Protein AF-A0A3D5CF92-F1 (afdb_monomer)

Structure (mmCIF, N/CA/C/O backbone):
data_AF-A0A3D5CF92-F1
#
_entry.id   AF-A0A3D5CF92-F1
#
loop_
_atom_site.group_PDB
_atom_site.id
_atom_site.type_symbol
_atom_site.label_atom_id
_atom_site.label_alt_id
_atom_site.label_comp_id
_atom_site.label_asym_id
_atom_site.label_entity_id
_atom_site.label_seq_id
_atom_site.pdbx_PDB_ins_code
_atom_site.Cartn_x
_atom_site.Cartn_y
_atom_site.Cartn_z
_atom_site.occupancy
_atom_site.B_iso_or_equiv
_atom_site.auth_seq_id
_atom_site.auth_comp_id
_atom_site.auth_asym_id
_atom_site.auth_atom_id
_atom_site.pdbx_PDB_model_num
ATOM 1 N N . ILE A 1 1 ? 6.842 -8.019 12.125 1.00 34.66 1 ILE A N 1
ATOM 2 C CA . ILE A 1 1 ? 7.909 -7.058 11.753 1.00 34.66 1 ILE A CA 1
ATOM 3 C C . ILE A 1 1 ? 9.220 -7.824 11.671 1.00 34.66 1 ILE A C 1
ATOM 5 O O . ILE A 1 1 ? 9.792 -8.179 12.696 1.00 34.66 1 ILE A O 1
ATOM 9 N N . PHE A 1 2 ? 9.619 -8.180 10.451 1.00 23.47 2 PHE A N 1
ATOM 10 C CA . PHE A 1 2 ? 10.855 -8.895 10.153 1.00 23.47 2 PHE A CA 1
ATOM 11 C C . PHE A 1 2 ? 11.766 -7.955 9.368 1.00 23.47 2 PHE A C 1
ATOM 13 O O . PHE A 1 2 ? 11.659 -7.890 8.152 1.00 23.47 2 PHE A O 1
ATOM 20 N N . ASN A 1 3 ? 12.640 -7.217 10.052 1.00 26.00 3 ASN A N 1
ATOM 21 C CA . ASN A 1 3 ? 14.045 -7.096 9.663 1.00 26.00 3 ASN A CA 1
ATOM 22 C C . ASN A 1 3 ? 14.844 -6.246 10.650 1.00 26.00 3 ASN A C 1
ATOM 24 O O . ASN A 1 3 ? 14.327 -5.372 11.340 1.00 26.00 3 ASN A O 1
ATOM 28 N N . ARG A 1 4 ? 16.136 -6.583 10.711 1.00 23.77 4 ARG A N 1
ATOM 29 C CA . ARG A 1 4 ? 17.192 -5.863 11.418 1.00 23.77 4 ARG A CA 1
ATOM 30 C C . ARG A 1 4 ? 17.229 -4.413 10.954 1.00 23.77 4 ARG A C 1
ATOM 32 O O . ARG A 1 4 ? 17.460 -4.153 9.778 1.00 23.77 4 ARG A O 1
ATOM 39 N N . LEU A 1 5 ? 17.082 -3.514 11.909 1.00 26.88 5 LEU A N 1
ATOM 40 C CA . LEU A 1 5 ? 17.384 -2.104 11.747 1.00 26.88 5 LEU A CA 1
ATOM 41 C C . LEU A 1 5 ? 18.867 -1.867 12.012 1.00 26.88 5 LEU A C 1
ATOM 43 O O . LEU A 1 5 ? 19.533 -2.680 12.666 1.00 26.88 5 LEU A O 1
ATOM 47 N N . ASP A 1 6 ? 19.364 -0.738 11.517 1.00 28.50 6 ASP A N 1
ATOM 48 C CA . ASP A 1 6 ? 20.517 -0.065 12.105 1.00 28.50 6 ASP A CA 1
ATOM 49 C C . ASP A 1 6 ? 20.382 -0.109 13.639 1.00 28.50 6 ASP A C 1
ATOM 51 O O . ASP A 1 6 ? 19.330 0.203 14.193 1.00 28.50 6 ASP A O 1
ATOM 55 N N . GLN A 1 7 ? 21.429 -0.561 14.331 1.00 29.78 7 GLN A N 1
ATOM 56 C CA . GLN A 1 7 ? 21.407 -0.822 15.775 1.00 29.78 7 GLN A CA 1
ATOM 57 C C . GLN A 1 7 ? 21.131 0.432 16.624 1.00 29.78 7 GLN A C 1
ATOM 59 O O . GLN A 1 7 ? 20.985 0.304 17.838 1.00 29.78 7 GLN A O 1
ATOM 64 N N . ASN A 1 8 ? 21.044 1.614 16.007 1.00 30.42 8 ASN A N 1
ATOM 65 C CA . ASN A 1 8 ? 20.849 2.890 16.687 1.00 30.42 8 ASN A CA 1
ATOM 66 C C . ASN A 1 8 ? 19.558 3.640 16.298 1.00 30.42 8 ASN A C 1
ATOM 68 O O . ASN A 1 8 ? 19.326 4.721 16.838 1.00 30.42 8 ASN A O 1
ATOM 72 N N . SER A 1 9 ? 18.705 3.081 15.429 1.00 33.69 9 SER A N 1
ATOM 73 C CA . SER A 1 9 ? 17.472 3.731 14.946 1.00 33.69 9 SER A CA 1
ATOM 74 C C . SER A 1 9 ? 16.328 2.710 14.908 1.00 33.69 9 SER A C 1
ATOM 76 O O . SER A 1 9 ? 16.464 1.649 14.304 1.00 33.69 9 SER A O 1
ATOM 78 N N . GLY A 1 10 ? 15.205 2.991 15.578 1.00 28.75 10 GLY A N 1
ATOM 79 C CA . GLY A 1 10 ? 13.999 2.150 15.503 1.00 28.75 10 GLY A CA 1
ATOM 80 C C . GLY A 1 10 ? 13.412 2.080 14.078 1.00 28.75 10 GLY A C 1
ATOM 81 O O . GLY A 1 10 ? 13.871 2.813 13.201 1.00 28.75 10 GLY A O 1
ATOM 82 N N . PRO A 1 11 ? 12.416 1.210 13.811 1.00 33.62 11 PRO A N 1
ATOM 83 C CA . PRO A 1 11 ? 11.696 1.230 12.541 1.00 33.62 11 PRO A CA 1
ATOM 84 C C . PRO A 1 11 ? 11.004 2.584 12.353 1.00 33.62 11 PRO A C 1
ATOM 86 O O . PRO A 1 11 ? 10.534 3.172 13.325 1.00 33.62 11 PRO A O 1
ATOM 89 N N . ALA A 1 12 ? 10.942 3.076 11.115 1.00 31.58 12 ALA A N 1
ATOM 90 C CA . ALA A 1 12 ? 10.068 4.194 10.778 1.00 31.58 12 ALA A CA 1
ATOM 91 C C . ALA A 1 12 ? 8.613 3.697 10.808 1.00 31.58 12 ALA A C 1
ATOM 93 O O . ALA A 1 12 ? 8.308 2.649 10.234 1.00 31.58 12 ALA A O 1
ATOM 94 N N . PHE A 1 13 ? 7.734 4.424 11.499 1.00 30.41 13 PHE A N 1
ATOM 95 C CA . PHE A 1 13 ? 6.296 4.154 11.528 1.00 30.41 13 PHE A CA 1
ATOM 96 C C . PHE A 1 13 ? 5.545 5.282 10.838 1.00 30.41 13 PHE A C 1
ATOM 98 O O . PHE A 1 13 ? 5.607 6.425 11.284 1.00 30.41 13 PHE A O 1
ATOM 105 N N . GLY A 1 14 ? 4.776 4.927 9.810 1.00 30.30 14 GLY A N 1
ATOM 106 C CA . GLY A 1 14 ? 3.619 5.696 9.366 1.00 30.30 14 GLY A CA 1
ATOM 107 C C . GLY A 1 14 ? 2.386 5.207 10.127 1.00 30.30 14 GLY A C 1
ATOM 108 O O . GLY A 1 14 ? 2.199 4.004 10.297 1.00 30.30 14 GLY A O 1
ATOM 109 N N . GLY A 1 15 ? 1.581 6.127 10.649 1.00 27.20 15 GLY A N 1
ATOM 110 C CA . GLY A 1 15 ? 0.341 5.798 11.366 1.00 27.20 15 GLY A CA 1
ATOM 111 C C . GLY A 1 15 ? -0.026 6.781 12.473 1.00 27.20 15 GLY A C 1
ATOM 112 O O . GLY A 1 15 ? -1.189 6.851 12.852 1.00 27.20 15 GLY A O 1
ATOM 113 N N . ILE A 1 16 ? 0.936 7.577 12.946 1.00 34.12 16 ILE A N 1
ATOM 114 C CA . ILE A 1 16 ? 0.632 8.800 13.705 1.00 34.12 16 ILE A CA 1
ATOM 115 C C . ILE A 1 16 ? 0.715 10.028 12.777 1.00 34.12 16 ILE A C 1
ATOM 117 O O . ILE A 1 16 ? -0.104 10.923 12.918 1.00 34.12 16 ILE A O 1
ATOM 121 N N . ASP A 1 17 ? 1.569 9.992 11.737 1.00 30.23 17 ASP A N 1
ATOM 122 C CA . ASP A 1 17 ? 1.727 11.084 10.752 1.00 30.23 17 ASP A CA 1
ATOM 123 C C . ASP A 1 17 ? 1.962 10.623 9.283 1.00 30.23 17 ASP A C 1
ATOM 125 O O . ASP A 1 17 ? 2.343 11.434 8.448 1.00 30.23 17 ASP A O 1
ATOM 129 N N . GLY A 1 18 ? 1.771 9.338 8.937 1.00 31.53 18 GLY A N 1
ATOM 130 C CA . GLY A 1 18 ? 1.815 8.854 7.535 1.00 31.53 18 GLY A CA 1
ATOM 131 C C . GLY A 1 18 ? 3.135 9.023 6.748 1.00 31.53 18 GLY A C 1
ATOM 132 O O . GLY A 1 18 ? 3.090 9.309 5.557 1.00 31.53 18 GLY A O 1
ATOM 133 N N . LEU A 1 19 ? 4.321 8.888 7.364 1.00 40.41 19 LEU A N 1
ATOM 134 C CA . LEU A 1 19 ? 5.597 9.150 6.668 1.00 40.41 19 LEU A CA 1
ATOM 135 C C . LEU A 1 19 ? 6.688 8.098 6.860 1.00 40.41 19 LEU A C 1
ATOM 137 O O . LEU A 1 19 ? 6.842 7.506 7.929 1.00 40.41 19 LEU A O 1
ATOM 141 N N . ALA A 1 20 ? 7.525 7.989 5.827 1.00 34.72 20 ALA A N 1
ATOM 142 C CA . ALA A 1 20 ? 8.906 7.540 5.925 1.00 34.72 20 ALA A CA 1
ATOM 143 C C . ALA A 1 20 ? 9.793 8.649 6.540 1.00 34.72 20 ALA A C 1
ATOM 145 O O . ALA A 1 20 ? 9.528 9.835 6.361 1.00 34.72 20 ALA A O 1
ATOM 146 N N . ASP A 1 21 ? 10.851 8.262 7.259 1.00 38.19 21 ASP A N 1
ATOM 147 C CA . ASP A 1 21 ? 11.892 9.122 7.866 1.00 38.19 21 ASP A CA 1
ATOM 148 C C . ASP A 1 21 ? 11.608 9.832 9.211 1.00 38.19 21 ASP A C 1
ATOM 150 O O . ASP A 1 21 ? 12.502 10.504 9.736 1.00 38.19 21 ASP A O 1
ATOM 154 N N . ILE A 1 22 ? 10.461 9.623 9.874 1.00 42.97 22 ILE A N 1
ATOM 155 C CA . ILE A 1 22 ? 10.344 9.984 11.302 1.00 42.97 22 ILE A CA 1
ATOM 156 C C . ILE A 1 22 ? 10.952 8.865 12.150 1.00 42.97 22 ILE A C 1
ATOM 158 O O . ILE A 1 22 ? 10.471 7.731 12.162 1.00 42.97 22 ILE A O 1
ATOM 162 N N . THR A 1 23 ? 12.001 9.183 12.912 1.00 53.81 23 THR A N 1
ATOM 163 C CA . THR A 1 23 ? 12.499 8.272 13.951 1.00 53.81 23 THR A CA 1
ATOM 164 C C . THR A 1 23 ? 11.669 8.469 15.213 1.00 53.81 23 THR A C 1
ATOM 166 O O . THR A 1 23 ? 11.993 9.297 16.063 1.00 53.81 23 THR A O 1
ATOM 169 N N . VAL A 1 24 ? 10.583 7.711 15.326 1.00 62.06 24 VAL A N 1
ATOM 170 C CA . VAL A 1 24 ? 9.796 7.622 16.559 1.00 62.06 24 VAL A CA 1
ATOM 171 C C . VAL A 1 24 ? 10.392 6.552 17.480 1.00 62.06 24 VAL A C 1
ATOM 173 O O . VAL A 1 24 ? 10.719 5.450 17.015 1.00 62.06 24 VAL A O 1
ATOM 176 N N . PRO A 1 25 ? 10.573 6.842 18.782 1.00 72.44 25 PRO A N 1
ATOM 177 C CA . PRO A 1 25 ? 10.883 5.829 19.778 1.00 72.44 25 PRO A CA 1
ATOM 178 C C . PRO A 1 25 ? 9.995 4.597 19.605 1.00 72.44 25 PRO A C 1
ATOM 180 O O . PRO A 1 25 ? 8.775 4.653 19.731 1.00 72.44 25 PRO A O 1
ATOM 183 N N . THR A 1 26 ? 10.633 3.474 19.291 1.00 73.25 26 THR A N 1
ATOM 184 C CA . THR A 1 26 ? 9.949 2.204 19.085 1.00 73.25 26 THR A CA 1
ATOM 185 C C . THR A 1 26 ? 10.603 1.138 19.935 1.00 73.25 26 THR A C 1
ATOM 187 O O . THR A 1 26 ? 11.822 0.960 19.901 1.00 73.25 26 THR A O 1
ATOM 190 N N . SER A 1 27 ? 9.786 0.367 20.640 1.00 80.88 27 SER A N 1
ATOM 191 C CA . SER A 1 27 ? 10.228 -0.846 21.313 1.00 80.88 27 SER A CA 1
ATOM 192 C C . SER A 1 27 ? 9.477 -2.057 20.773 1.00 80.88 27 SER A C 1
ATOM 194 O O . SER A 1 27 ? 8.264 -2.029 20.581 1.00 80.88 27 SER A O 1
ATOM 196 N N . ILE A 1 28 ? 10.218 -3.134 20.509 1.00 81.50 28 ILE A N 1
ATOM 197 C CA . ILE A 1 28 ? 9.660 -4.414 20.074 1.00 81.50 28 ILE A CA 1
ATOM 198 C C . ILE A 1 28 ? 10.066 -5.465 21.099 1.00 81.50 28 ILE A C 1
ATOM 200 O O . ILE A 1 28 ? 11.254 -5.692 21.338 1.00 81.50 28 ILE A O 1
ATOM 204 N N . THR A 1 29 ? 9.076 -6.132 21.680 1.00 82.62 29 THR A N 1
ATOM 205 C CA . THR A 1 29 ? 9.272 -7.339 22.487 1.00 82.62 29 THR A CA 1
ATOM 206 C C . THR A 1 29 ? 8.894 -8.538 21.631 1.00 82.62 29 THR A C 1
ATOM 208 O O . THR A 1 29 ? 7.953 -8.467 20.851 1.00 82.62 29 THR A O 1
ATOM 211 N N . TYR A 1 30 ? 9.630 -9.644 21.734 1.00 77.44 30 TYR A N 1
ATOM 212 C CA . TYR A 1 30 ? 9.376 -10.840 20.917 1.00 77.44 30 TYR A CA 1
ATOM 213 C C . TYR A 1 30 ? 8.736 -11.994 21.704 1.00 77.44 30 TYR A C 1
ATOM 215 O O . TYR A 1 30 ? 8.299 -12.970 21.098 1.00 77.44 30 TYR A O 1
ATOM 223 N N . GLN A 1 31 ? 8.675 -11.907 23.040 1.00 82.00 31 GLN A N 1
ATOM 224 C CA . GLN A 1 31 ? 8.123 -12.947 23.918 1.00 82.00 31 GLN A CA 1
ATOM 225 C C . GLN A 1 31 ? 7.433 -12.347 25.166 1.00 82.00 31 GLN A C 1
ATOM 227 O O . GLN A 1 31 ? 8.104 -12.132 26.176 1.00 82.00 31 GLN A O 1
ATOM 232 N N . PRO A 1 32 ? 6.104 -12.106 25.139 1.00 82.75 32 PRO A N 1
ATOM 233 C CA . PRO A 1 32 ? 5.213 -12.203 23.975 1.00 82.75 32 PRO A CA 1
ATOM 234 C C . PRO A 1 32 ? 5.537 -11.136 22.920 1.00 82.75 32 PRO A C 1
ATOM 236 O O . PRO A 1 32 ? 6.208 -10.151 23.226 1.00 82.75 32 PRO A O 1
ATOM 239 N N . TRP A 1 33 ? 5.094 -11.337 21.672 1.00 88.50 33 TRP A N 1
ATOM 240 C CA . TRP A 1 33 ? 5.315 -10.325 20.641 1.00 88.50 33 TRP A CA 1
ATOM 241 C C . TRP A 1 33 ? 4.473 -9.080 20.923 1.00 88.50 33 TRP A C 1
ATOM 243 O O . TRP A 1 33 ? 3.248 -9.170 21.051 1.00 88.50 33 TRP A O 1
ATOM 253 N N . SER A 1 34 ? 5.126 -7.927 20.982 1.00 90.31 34 SER A N 1
ATOM 254 C CA . SER A 1 34 ? 4.480 -6.625 21.019 1.00 90.31 34 SER A CA 1
ATOM 255 C C . SER A 1 34 ? 5.355 -5.577 20.361 1.00 90.31 34 SER A C 1
ATOM 257 O O . SER A 1 34 ? 6.583 -5.674 20.367 1.00 90.31 34 SER A O 1
ATOM 259 N N . ILE A 1 35 ? 4.710 -4.546 19.853 1.00 86.38 35 ILE A N 1
ATOM 260 C CA . ILE A 1 35 ? 5.338 -3.314 19.441 1.00 86.38 35 ILE A CA 1
ATOM 261 C C . ILE A 1 35 ? 4.667 -2.143 20.146 1.00 86.38 35 ILE A C 1
ATOM 263 O O . ILE A 1 35 ? 3.448 -2.122 20.288 1.00 86.38 35 ILE A O 1
ATOM 267 N N . HIS A 1 36 ? 5.486 -1.198 20.581 1.00 87.38 36 HIS A N 1
ATOM 268 C CA . HIS A 1 36 ? 5.071 0.072 21.141 1.00 87.38 36 HIS A CA 1
ATOM 269 C C . HIS A 1 36 ? 5.820 1.182 20.414 1.00 87.38 36 HIS A C 1
ATOM 271 O O . HIS A 1 36 ? 7.053 1.149 20.337 1.00 87.38 36 HIS A O 1
ATOM 277 N N . VAL A 1 37 ? 5.064 2.133 19.890 1.00 84.06 37 VAL A N 1
ATOM 278 C CA . VAL A 1 37 ? 5.539 3.354 19.251 1.00 84.06 37 VAL A CA 1
ATOM 279 C C . VAL A 1 37 ? 5.069 4.515 20.109 1.00 84.06 37 VAL A C 1
ATOM 281 O O . VAL A 1 37 ? 3.887 4.580 20.439 1.00 84.06 37 VAL A O 1
ATOM 284 N N . GLU A 1 38 ? 5.977 5.419 20.456 1.00 83.94 38 GLU A N 1
ATOM 285 C CA . GLU A 1 38 ? 5.661 6.621 21.223 1.00 83.94 38 GLU A CA 1
ATOM 286 C C . GLU A 1 38 ? 6.273 7.843 20.555 1.00 83.94 38 GLU A C 1
ATOM 288 O O . GLU A 1 38 ? 7.456 7.862 20.215 1.00 83.94 38 GLU A O 1
ATOM 293 N N . GLN A 1 39 ? 5.469 8.887 20.411 1.00 76.12 39 GLN A N 1
ATOM 294 C CA . GLN A 1 39 ? 5.915 10.217 20.037 1.00 76.12 39 GLN A CA 1
ATOM 295 C C . GLN A 1 39 ? 5.596 11.174 21.178 1.00 76.12 39 GLN A C 1
ATOM 297 O O . GLN A 1 39 ? 4.463 11.253 21.651 1.00 76.12 39 GLN A O 1
ATOM 302 N N . GLN A 1 40 ? 6.604 11.926 21.610 1.00 75.44 40 GLN A N 1
ATOM 303 C CA . GLN A 1 40 ? 6.451 12.928 22.653 1.00 75.44 40 GLN A CA 1
ATOM 304 C C . GLN A 1 40 ? 7.024 14.261 22.178 1.00 75.44 40 GLN A C 1
ATOM 306 O O . GLN A 1 40 ? 8.240 14.454 22.135 1.00 75.44 40 GLN A O 1
ATOM 311 N N . ASN A 1 41 ? 6.139 15.203 21.859 1.00 70.06 41 ASN A N 1
ATOM 312 C CA . ASN A 1 41 ? 6.526 16.587 21.622 1.00 70.06 41 ASN A CA 1
ATOM 313 C C . ASN A 1 41 ? 6.641 17.330 22.959 1.00 70.06 41 ASN A C 1
ATOM 315 O O . ASN A 1 41 ? 5.909 17.075 23.919 1.00 70.06 41 ASN A O 1
ATOM 319 N N . HIS A 1 42 ? 7.579 18.272 23.048 1.00 68.31 42 HIS A N 1
ATOM 320 C CA . HIS A 1 42 ? 7.805 19.015 24.283 1.00 68.31 42 HIS A CA 1
ATOM 321 C C . HIS A 1 42 ? 6.590 19.889 24.639 1.00 68.31 42 HIS A C 1
ATOM 323 O O . HIS A 1 42 ? 6.343 20.908 23.998 1.00 68.31 42 HIS A O 1
ATOM 329 N N . GLY A 1 43 ? 5.897 19.538 25.725 1.00 66.12 43 GLY A N 1
ATOM 330 C CA . GLY A 1 43 ? 4.717 20.261 26.211 1.00 66.12 43 GLY A CA 1
ATOM 331 C C . GLY A 1 43 ? 3.377 19.669 25.765 1.00 66.12 43 GLY A C 1
ATOM 332 O O . GLY A 1 43 ? 2.347 20.204 26.166 1.00 66.12 43 GLY A O 1
ATOM 333 N N . GLU A 1 44 ? 3.388 18.568 25.010 1.00 69.12 44 GLU A N 1
ATOM 334 C CA . GLU A 1 44 ? 2.195 17.824 24.591 1.00 69.12 44 GLU A CA 1
ATOM 335 C C . GLU A 1 44 ? 2.138 16.453 25.295 1.00 69.12 44 GLU A C 1
ATOM 337 O O . GLU A 1 44 ? 3.180 15.923 25.710 1.00 69.12 44 GLU A O 1
ATOM 342 N N . PRO A 1 45 ? 0.940 15.866 25.477 1.00 70.69 45 PRO A N 1
ATOM 343 C CA . PRO A 1 45 ? 0.805 14.482 25.917 1.00 70.69 45 PRO A CA 1
ATOM 344 C C . PRO A 1 45 ? 1.499 13.508 24.950 1.00 70.69 45 PRO A C 1
ATOM 346 O O . PRO A 1 45 ? 1.571 13.779 23.750 1.00 70.69 45 PRO A O 1
ATOM 349 N N . PRO A 1 46 ? 2.012 12.368 25.448 1.00 79.94 46 PRO A N 1
ATOM 350 C CA . PRO A 1 46 ? 2.565 11.339 24.580 1.00 79.94 46 PRO A CA 1
ATOM 351 C C . PRO A 1 46 ? 1.461 10.741 23.704 1.00 79.94 46 PRO A C 1
ATOM 353 O O . PRO A 1 46 ? 0.372 10.427 24.187 1.00 79.94 46 PRO A O 1
ATOM 356 N N . GLN A 1 47 ? 1.776 10.557 22.427 1.00 83.62 47 GLN A N 1
ATOM 357 C CA . GLN A 1 47 ? 0.951 9.821 21.481 1.00 83.62 47 GLN A CA 1
ATOM 358 C C . GLN A 1 47 ? 1.534 8.421 21.330 1.00 83.62 47 GLN A C 1
ATOM 360 O O . GLN A 1 47 ? 2.742 8.283 21.129 1.00 83.62 47 GLN A O 1
ATOM 365 N N . THR A 1 48 ? 0.705 7.386 21.451 1.00 87.62 48 THR A N 1
ATOM 366 C CA . THR A 1 48 ? 1.175 5.999 21.438 1.00 87.62 48 THR A CA 1
ATOM 367 C C . THR A 1 48 ? 0.386 5.116 20.488 1.00 87.62 48 THR A C 1
ATOM 369 O O . THR A 1 48 ? -0.825 5.260 20.325 1.00 87.62 48 THR A O 1
ATOM 372 N N . VAL A 1 49 ? 1.084 4.152 19.894 1.00 87.62 49 VAL A N 1
ATOM 373 C CA . VAL A 1 49 ? 0.493 3.014 19.192 1.00 87.62 49 VAL A CA 1
ATOM 374 C C . VAL A 1 49 ? 1.117 1.746 19.757 1.00 87.62 49 VAL A C 1
ATOM 376 O O . VAL A 1 49 ? 2.313 1.500 19.621 1.00 87.62 49 VAL A O 1
ATOM 379 N N . ASP A 1 50 ? 0.287 0.925 20.380 1.00 91.31 50 ASP A N 1
ATOM 380 C CA . ASP A 1 50 ? 0.649 -0.355 20.965 1.00 91.31 50 ASP A CA 1
ATOM 381 C C . ASP A 1 50 ? -0.061 -1.470 20.213 1.00 91.31 50 ASP A C 1
ATOM 383 O O . ASP A 1 50 ? -1.283 -1.488 20.152 1.00 91.31 50 ASP A O 1
ATOM 387 N N . MET A 1 51 ? 0.673 -2.448 19.694 1.00 91.81 51 MET A N 1
ATOM 388 C CA . MET A 1 51 ? 0.092 -3.653 19.108 1.00 91.81 51 MET A CA 1
ATOM 389 C C . MET A 1 51 ? 0.746 -4.882 19.721 1.00 91.81 51 MET A C 1
ATOM 391 O O . MET A 1 51 ? 1.968 -4.984 19.789 1.00 91.81 51 MET A O 1
ATOM 395 N N . ARG A 1 52 ? -0.048 -5.857 20.158 1.00 94.62 52 ARG A N 1
ATOM 396 C CA . ARG A 1 52 ? 0.465 -7.099 20.751 1.00 94.62 52 ARG A CA 1
ATOM 397 C C . ARG A 1 52 ? -0.283 -8.320 20.256 1.00 94.62 52 ARG A C 1
ATOM 399 O O . ARG A 1 52 ? -1.491 -8.263 20.060 1.00 94.62 52 ARG A O 1
ATOM 406 N N . VAL A 1 53 ? 0.422 -9.442 20.127 1.00 93.56 53 VAL A N 1
ATOM 407 C CA . VAL A 1 53 ? -0.215 -10.747 19.911 1.00 93.56 53 VAL A CA 1
ATOM 408 C C . VAL A 1 53 ? -0.682 -11.277 21.260 1.00 93.56 53 VAL A C 1
ATOM 410 O O . VAL A 1 53 ? 0.124 -11.503 22.162 1.00 93.56 53 VAL A O 1
ATOM 413 N N . VAL A 1 54 ? -1.985 -11.501 21.390 1.00 96.19 54 VAL A N 1
ATOM 414 C CA . VAL A 1 54 ? -2.610 -12.044 22.607 1.00 96.19 54 VAL A CA 1
ATOM 415 C C . VAL A 1 54 ? -3.024 -13.505 22.464 1.00 96.19 54 VAL A C 1
ATOM 417 O O . VAL A 1 54 ? -3.271 -14.179 23.463 1.00 96.19 54 VAL A O 1
ATOM 420 N N . SER A 1 55 ? -3.091 -14.018 21.234 1.00 95.94 55 SER A N 1
ATOM 421 C CA . SER A 1 55 ? -3.300 -15.438 20.951 1.00 95.94 55 SER A CA 1
ATOM 422 C C . SER A 1 55 ? -2.675 -15.820 19.611 1.00 95.94 55 SER A C 1
ATOM 424 O O . SER A 1 55 ? -2.703 -15.030 18.671 1.00 95.94 55 SER A O 1
ATOM 426 N N . GLY A 1 56 ? -2.131 -17.033 19.509 1.00 91.44 56 GLY A N 1
ATOM 427 C CA . GLY A 1 56 ? -1.432 -17.499 18.310 1.00 91.44 56 GLY A CA 1
ATOM 428 C C . GLY A 1 56 ? 0.018 -17.013 18.226 1.00 91.44 56 GLY A C 1
ATOM 429 O O . GLY A 1 56 ? 0.687 -16.811 19.238 1.00 91.44 56 GLY A O 1
ATOM 430 N N . SER A 1 57 ? 0.531 -16.892 17.004 1.00 87.19 57 SER A N 1
ATOM 431 C CA . SER A 1 57 ? 1.882 -16.405 16.700 1.00 87.19 57 SER A CA 1
ATOM 432 C C . SER A 1 57 ? 1.785 -15.265 15.699 1.00 87.19 57 SER A C 1
ATOM 434 O O . SER A 1 57 ? 0.926 -15.310 14.826 1.00 87.19 57 SER A O 1
ATOM 436 N N . ILE A 1 58 ? 2.656 -14.259 15.810 1.00 83.62 58 ILE A N 1
ATOM 437 C CA . ILE A 1 58 ? 2.663 -13.138 14.863 1.00 83.62 58 ILE A CA 1
ATOM 438 C C . ILE A 1 58 ? 2.691 -13.637 13.411 1.00 83.62 58 ILE A C 1
ATOM 440 O O . ILE A 1 58 ? 3.508 -14.485 13.053 1.00 83.62 58 ILE A O 1
ATOM 444 N N . GLY A 1 59 ? 1.799 -13.080 12.597 1.00 78.94 59 GLY A N 1
ATOM 445 C CA . GLY A 1 59 ? 1.670 -13.330 11.165 1.00 78.94 59 GLY A CA 1
ATOM 446 C C . GLY A 1 59 ? 1.117 -14.695 10.777 1.00 78.94 59 GLY A C 1
ATOM 447 O O . GLY A 1 59 ? 1.062 -15.003 9.588 1.00 78.94 59 GLY A O 1
ATOM 448 N N . ALA A 1 60 ? 0.735 -15.520 11.752 1.00 85.81 60 ALA A N 1
ATOM 449 C CA . ALA A 1 60 ? 0.031 -16.761 11.488 1.00 85.81 60 ALA A CA 1
ATOM 450 C C . ALA A 1 60 ? -1.465 -16.489 11.296 1.00 85.81 60 ALA A C 1
ATOM 452 O O . ALA A 1 60 ? -2.072 -15.742 12.063 1.00 85.81 60 ALA A O 1
ATOM 453 N N . VAL A 1 61 ? -2.069 -17.190 10.337 1.00 90.75 61 VAL A N 1
ATOM 454 C CA . VAL A 1 61 ? -3.526 -17.228 10.173 1.00 90.75 61 VAL A CA 1
ATOM 455 C C . VAL A 1 61 ? -4.182 -17.638 11.497 1.00 90.75 61 VAL A C 1
ATOM 457 O O . VAL A 1 61 ? -3.801 -18.633 12.119 1.00 90.75 61 VAL A O 1
ATOM 460 N N . GLY A 1 62 ? -5.170 -16.862 11.931 1.00 92.88 62 GLY A N 1
ATOM 461 C CA . GLY A 1 62 ? -5.897 -17.019 13.187 1.00 92.88 62 GLY A CA 1
ATOM 462 C C . GLY A 1 62 ? -5.253 -16.341 14.400 1.00 92.88 62 GLY A C 1
ATOM 463 O O . GLY A 1 62 ? -5.806 -16.446 15.497 1.00 92.88 62 GLY A O 1
ATOM 464 N N . ALA A 1 63 ? -4.110 -15.663 14.247 1.00 93.94 63 ALA A N 1
ATOM 465 C CA . ALA A 1 63 ? -3.514 -14.884 15.329 1.00 93.94 63 ALA A CA 1
ATOM 466 C C . ALA A 1 63 ? -4.439 -13.737 15.753 1.00 93.94 63 ALA A C 1
ATOM 468 O O . ALA A 1 63 ? -5.063 -13.086 14.917 1.00 93.94 63 ALA A O 1
ATOM 469 N N . ILE A 1 64 ? -4.516 -13.490 17.061 1.00 96.69 64 ILE A N 1
ATOM 470 C CA . ILE A 1 64 ? -5.330 -12.414 17.628 1.00 96.69 64 ILE A CA 1
ATOM 471 C C . ILE A 1 64 ? -4.413 -11.329 18.166 1.00 96.69 64 ILE A C 1
ATOM 473 O O . ILE A 1 64 ? -3.511 -11.603 18.969 1.00 96.69 64 ILE A O 1
ATOM 477 N N . TYR A 1 65 ? -4.700 -10.102 17.755 1.00 95.19 65 TYR A N 1
ATOM 478 C CA . TYR A 1 65 ? -3.988 -8.898 18.135 1.00 95.19 65 TYR A CA 1
ATOM 479 C C . TYR A 1 65 ? -4.869 -8.001 18.994 1.00 95.19 65 TYR A C 1
ATOM 481 O O . TYR A 1 65 ? -6.085 -7.931 18.810 1.00 95.19 65 TYR A O 1
ATOM 489 N N . GLU A 1 66 ? -4.232 -7.291 19.915 1.00 96.69 66 GLU A N 1
ATOM 490 C CA . GLU A 1 66 ? -4.807 -6.114 20.556 1.00 96.69 66 GLU A CA 1
ATOM 491 C C . GLU A 1 66 ? -3.994 -4.895 20.144 1.00 96.69 66 GLU A C 1
ATOM 493 O O . GLU A 1 66 ? -2.770 -4.898 20.285 1.00 96.69 66 GLU A O 1
ATOM 498 N N . LEU A 1 67 ? -4.691 -3.894 19.617 1.00 94.44 67 LEU A N 1
ATOM 499 C CA . LEU A 1 67 ? -4.172 -2.599 19.212 1.00 94.44 67 LEU A CA 1
ATOM 500 C C . LEU A 1 67 ? -4.745 -1.540 20.153 1.00 94.44 67 LEU A C 1
ATOM 502 O O . LEU A 1 67 ? -5.959 -1.474 20.333 1.00 94.44 67 LEU A O 1
ATOM 506 N N . THR A 1 68 ? -3.887 -0.697 20.707 1.00 93.88 68 THR A N 1
ATOM 507 C CA . THR A 1 68 ? -4.274 0.504 21.438 1.00 93.88 68 THR A CA 1
ATOM 508 C C . THR A 1 68 ? -3.597 1.696 20.789 1.00 93.88 68 THR A C 1
ATOM 510 O O . THR A 1 68 ? -2.378 1.732 20.685 1.00 93.88 68 THR A O 1
ATOM 513 N N . VAL A 1 69 ? -4.384 2.675 20.365 1.00 89.44 69 VAL A N 1
ATOM 514 C CA . VAL A 1 69 ? -3.901 3.964 19.869 1.00 89.44 69 VAL A CA 1
ATOM 515 C C . VAL A 1 69 ? -4.321 5.022 20.874 1.00 89.44 69 VAL A C 1
ATOM 517 O O . VAL A 1 69 ? -5.492 5.058 21.238 1.00 89.44 69 VAL A O 1
ATOM 520 N N . SER A 1 70 ? -3.392 5.857 21.326 1.00 88.94 70 SER A N 1
ATOM 521 C CA . SER A 1 70 ? -3.668 7.003 22.195 1.00 88.94 70 SER A CA 1
ATOM 522 C C . SER A 1 70 ? -3.137 8.268 21.535 1.00 88.94 70 SER A C 1
ATOM 524 O O . SER A 1 70 ? -1.937 8.379 21.314 1.00 88.94 70 SER A O 1
ATOM 526 N N . VAL A 1 71 ? -4.017 9.208 21.210 1.00 84.38 71 VAL A N 1
ATOM 527 C CA . VAL A 1 71 ? -3.685 10.469 20.525 1.00 84.38 71 VAL A CA 1
ATOM 528 C C . VAL A 1 71 ? -4.497 11.610 21.118 1.00 84.38 71 VAL A C 1
ATOM 530 O O . VAL A 1 71 ? -5.558 11.377 21.686 1.00 84.38 71 VAL A O 1
ATOM 533 N N . ASP A 1 72 ? -4.057 12.851 20.954 1.00 79.06 72 ASP A N 1
ATOM 534 C CA . ASP A 1 72 ? -4.888 14.011 21.276 1.00 79.06 72 ASP A CA 1
ATOM 535 C C . ASP A 1 72 ? -5.780 14.352 20.078 1.00 79.06 72 ASP A C 1
ATOM 537 O O . ASP A 1 72 ? -5.298 14.688 18.999 1.00 79.06 72 ASP A O 1
ATOM 541 N N . THR A 1 73 ? -7.100 14.304 20.256 1.00 68.56 73 THR A N 1
ATOM 542 C CA . THR A 1 73 ? -8.041 14.716 19.205 1.00 68.56 73 THR A CA 1
ATOM 543 C C . THR A 1 73 ? -8.565 16.112 19.479 1.00 68.56 73 THR A C 1
ATOM 545 O O . THR A 1 73 ? -9.150 16.367 20.535 1.00 68.56 73 THR A O 1
ATOM 548 N N . GLY A 1 74 ? -8.403 17.011 18.510 1.00 63.47 74 GLY A N 1
ATOM 549 C CA . GLY A 1 74 ? -9.037 18.325 18.535 1.00 63.47 74 GLY A CA 1
ATOM 550 C C . GLY A 1 74 ? -10.554 18.217 18.383 1.00 63.47 74 GLY A C 1
ATOM 551 O O . GLY A 1 74 ? -11.054 17.558 17.472 1.00 63.47 74 GLY A O 1
ATOM 552 N N . ILE A 1 75 ? -11.306 18.908 19.235 1.00 58.47 75 ILE A N 1
ATOM 553 C CA . ILE A 1 75 ? -12.736 19.117 19.018 1.00 58.47 75 ILE A CA 1
ATOM 554 C C . ILE A 1 75 ? -12.871 20.202 17.940 1.00 58.47 75 ILE A C 1
ATOM 556 O O . ILE A 1 75 ? -12.487 21.359 18.140 1.00 58.47 75 ILE A O 1
ATOM 560 N N . TYR A 1 76 ? -13.401 19.816 16.776 1.00 42.50 76 TYR A N 1
ATOM 561 C CA . TYR A 1 76 ? -13.584 20.703 15.625 1.00 42.50 76 TYR A CA 1
ATOM 562 C C . TYR A 1 76 ? -14.273 22.016 16.054 1.00 42.50 76 TYR A C 1
ATOM 564 O O . TYR A 1 76 ? -15.307 21.993 16.717 1.00 42.50 76 TYR A O 1
ATOM 572 N N . GLN A 1 77 ? -13.675 23.159 15.686 1.00 40.44 77 GLN A N 1
ATOM 573 C CA . GLN A 1 77 ? -14.086 24.545 16.003 1.00 40.44 77 GLN A CA 1
ATOM 574 C C . GLN A 1 77 ? -13.850 25.072 17.431 1.00 40.44 77 GLN A C 1
ATOM 576 O O . GLN A 1 77 ? -13.981 26.281 17.627 1.00 40.44 77 GLN A O 1
ATOM 581 N N . SER A 1 78 ? -13.479 24.253 18.422 1.00 55.78 78 SER A N 1
ATOM 582 C CA . SER A 1 78 ? -13.252 24.757 19.792 1.00 55.78 78 SER A CA 1
ATOM 583 C C . SER A 1 78 ? -11.794 25.132 20.082 1.00 55.78 78 SER A C 1
ATOM 585 O O . SER A 1 78 ? -11.535 25.890 21.016 1.00 55.78 78 SER A O 1
ATOM 587 N N . GLY A 1 79 ? -10.844 24.599 19.303 1.00 57.88 79 GLY A N 1
ATOM 588 C CA . GLY A 1 79 ? -9.407 24.741 19.564 1.00 57.88 79 GLY A CA 1
ATOM 589 C C . GLY A 1 79 ? -8.923 23.990 20.812 1.00 57.88 79 GLY A C 1
ATOM 590 O O . GLY A 1 79 ? -7.790 24.193 21.237 1.00 57.88 79 GLY A O 1
ATOM 591 N N . VAL A 1 80 ? -9.771 23.147 21.407 1.00 67.56 80 VAL A N 1
ATOM 592 C CA . VAL A 1 80 ? -9.453 22.303 22.566 1.00 67.56 80 VAL A CA 1
ATOM 593 C C . VAL A 1 80 ? -9.184 20.881 22.080 1.00 67.56 80 VAL A C 1
ATOM 595 O O . VAL A 1 80 ? -9.991 20.340 21.323 1.00 67.56 80 VAL A O 1
ATOM 598 N N . SER A 1 81 ? -8.078 20.277 22.518 1.00 72.56 81 SER A N 1
ATOM 599 C CA . SER A 1 81 ? -7.809 18.846 22.354 1.00 72.56 81 SER A CA 1
ATOM 600 C C . SER A 1 81 ? -8.183 18.067 23.613 1.00 72.56 81 SER A C 1
ATOM 602 O O . SER A 1 81 ? -8.054 18.566 24.734 1.00 72.56 81 SER A O 1
ATOM 604 N N . GLU A 1 82 ? -8.655 16.838 23.424 1.00 79.06 82 GLU A N 1
ATOM 605 C CA . GLU A 1 82 ? -8.827 15.864 24.500 1.00 79.06 82 GLU A CA 1
ATOM 606 C C . GLU A 1 82 ? -8.069 14.571 24.169 1.00 79.06 82 GLU A C 1
ATOM 608 O O . GLU A 1 82 ? -8.068 14.162 23.001 1.00 79.06 82 GLU A O 1
ATOM 613 N N . PRO A 1 83 ? -7.467 13.903 25.173 1.00 84.06 83 PRO A N 1
ATOM 614 C CA . PRO A 1 83 ? -6.832 12.609 24.972 1.00 84.06 83 PRO A CA 1
ATOM 615 C C . PRO A 1 83 ? -7.857 11.575 24.526 1.00 84.06 83 PRO A C 1
ATOM 617 O O . PRO A 1 83 ? -8.855 11.353 25.209 1.00 84.06 83 PRO A O 1
ATOM 620 N N . THR A 1 84 ? -7.591 10.903 23.422 1.00 84.81 84 THR A N 1
ATOM 621 C CA . THR A 1 84 ? -8.456 9.891 22.833 1.00 84.81 84 THR A CA 1
ATOM 622 C C . THR A 1 84 ? -7.732 8.569 22.763 1.00 84.81 84 THR A C 1
ATOM 624 O O . THR A 1 84 ? -6.614 8.498 22.261 1.00 84.81 84 THR A O 1
ATOM 627 N N . SER A 1 85 ? -8.381 7.510 23.239 1.00 90.88 85 SER A N 1
ATOM 628 C CA . SER A 1 85 ? -7.887 6.148 23.091 1.00 90.88 85 SER A CA 1
ATOM 629 C C . SER A 1 85 ? -8.828 5.306 22.237 1.00 90.88 85 SER A C 1
ATOM 631 O O . SER A 1 85 ? -10.037 5.265 22.463 1.00 90.88 85 SER A O 1
ATOM 633 N N . LEU A 1 86 ? -8.263 4.615 21.253 1.00 89.50 86 LEU A N 1
ATOM 634 C CA . LEU A 1 86 ? -8.905 3.572 20.466 1.00 89.50 86 LEU A CA 1
ATOM 635 C C . LEU A 1 86 ? -8.298 2.238 20.886 1.00 89.50 86 LEU A C 1
ATOM 637 O O . LEU A 1 86 ? -7.090 2.053 20.809 1.00 89.50 86 LEU A O 1
ATOM 641 N N . THR A 1 87 ? -9.125 1.297 21.324 1.00 95.00 87 THR A N 1
ATOM 642 C CA . THR A 1 87 ? -8.711 -0.087 21.576 1.00 95.00 87 THR A CA 1
ATOM 643 C C . THR A 1 87 ? -9.424 -0.997 20.597 1.00 95.00 87 THR A C 1
ATOM 645 O O . THR A 1 87 ? -10.642 -0.914 20.460 1.00 95.00 87 THR A O 1
ATOM 648 N N . ILE A 1 88 ? -8.680 -1.872 19.930 1.00 95.12 88 ILE A N 1
ATOM 649 C CA . ILE A 1 88 ? -9.196 -2.850 18.979 1.00 95.12 88 ILE A CA 1
ATOM 650 C C . ILE A 1 88 ? -8.646 -4.224 19.335 1.00 95.12 88 ILE A C 1
ATOM 652 O O . ILE A 1 88 ? -7.458 -4.392 19.589 1.00 95.12 88 ILE A O 1
ATOM 656 N N . ARG A 1 89 ? -9.518 -5.225 19.300 1.00 97.44 89 ARG A N 1
ATOM 657 C CA . ARG A 1 89 ? -9.156 -6.635 19.283 1.00 97.44 89 ARG A CA 1
ATOM 658 C C . ARG A 1 89 ? -9.546 -7.206 17.932 1.00 97.44 89 ARG A C 1
ATOM 660 O O . ARG A 1 89 ? -10.709 -7.091 17.544 1.00 97.44 89 ARG A O 1
ATOM 667 N N . ALA A 1 90 ? -8.597 -7.808 17.228 1.00 96.50 90 ALA A N 1
ATOM 668 C CA . ALA A 1 90 ? -8.821 -8.273 15.867 1.00 96.50 90 ALA A CA 1
ATOM 669 C C . ALA A 1 90 ? -8.044 -9.558 15.555 1.00 96.50 90 ALA A C 1
ATOM 671 O O . ALA A 1 90 ? -6.996 -9.825 16.146 1.00 96.50 90 ALA A O 1
ATOM 672 N N . ARG A 1 91 ? -8.576 -10.363 14.638 1.00 96.38 91 ARG A N 1
ATOM 673 C CA . ARG A 1 91 ? -8.050 -11.660 14.217 1.00 96.38 91 ARG A CA 1
ATOM 674 C C . ARG A 1 91 ? -7.559 -11.583 12.781 1.00 96.38 91 ARG A C 1
ATOM 676 O O . ARG A 1 91 ? -8.323 -11.231 11.897 1.00 96.38 91 ARG A O 1
ATOM 683 N N . ASP A 1 92 ? -6.318 -11.976 12.545 1.00 94.31 92 ASP A N 1
ATOM 684 C CA . ASP A 1 92 ? -5.777 -12.097 11.190 1.00 94.31 92 ASP A CA 1
ATOM 685 C C . ASP A 1 92 ? -6.312 -13.368 10.524 1.00 94.31 92 ASP A C 1
ATOM 687 O O . ASP A 1 92 ? -6.123 -14.468 11.047 1.00 94.31 92 ASP A O 1
ATOM 691 N N . THR A 1 93 ? -7.001 -13.230 9.394 1.00 94.06 93 THR A N 1
ATOM 692 C CA . THR A 1 93 ? -7.551 -14.359 8.623 1.00 94.06 93 THR A CA 1
ATOM 693 C C . THR A 1 93 ? -6.694 -14.724 7.415 1.00 94.06 93 THR A C 1
ATOM 695 O O . THR A 1 93 ? -6.882 -15.785 6.825 1.00 94.06 93 THR A O 1
ATOM 698 N N . THR A 1 94 ? -5.687 -13.909 7.101 1.00 92.75 94 THR A N 1
ATOM 699 C CA . THR A 1 94 ? -4.865 -14.035 5.891 1.00 92.75 94 THR A CA 1
ATOM 700 C C . THR A 1 94 ? -3.435 -14.485 6.146 1.00 92.75 94 THR A C 1
ATOM 702 O O . THR A 1 94 ? -2.871 -15.195 5.319 1.00 92.75 94 THR A O 1
ATOM 705 N N . GLY A 1 95 ? -2.838 -14.116 7.278 1.00 91.69 95 GLY A N 1
ATOM 706 C CA . GLY A 1 95 ? -1.393 -14.158 7.479 1.00 91.69 95 GLY A CA 1
ATOM 707 C C . GLY A 1 95 ? -0.673 -12.988 6.797 1.00 91.69 95 GLY A C 1
ATOM 708 O O . GLY A 1 95 ? -1.282 -12.143 6.140 1.00 91.69 95 GLY A O 1
ATOM 709 N N . ILE A 1 96 ? 0.657 -12.943 6.937 1.00 91.94 96 ILE A N 1
ATOM 710 C CA . ILE A 1 96 ? 1.486 -11.890 6.325 1.00 91.94 96 ILE A CA 1
ATOM 711 C C . ILE A 1 96 ? 1.806 -12.239 4.874 1.00 91.94 96 ILE A C 1
ATOM 713 O O . ILE A 1 96 ? 2.500 -13.223 4.617 1.00 91.94 96 ILE A O 1
ATOM 717 N N . ILE A 1 97 ? 1.394 -11.385 3.943 1.00 93.00 97 ILE A N 1
ATOM 718 C CA . ILE A 1 97 ? 1.765 -11.444 2.527 1.00 93.00 97 ILE A CA 1
ATOM 719 C C . ILE A 1 97 ? 2.993 -10.569 2.291 1.00 93.00 97 ILE A C 1
ATOM 721 O O . ILE A 1 97 ? 3.121 -9.515 2.904 1.00 93.00 97 ILE A O 1
ATOM 725 N N . GLN A 1 98 ? 3.894 -10.998 1.407 1.00 90.62 98 GLN A N 1
ATOM 726 C CA . GLN A 1 98 ? 4.944 -10.144 0.850 1.00 90.62 98 GLN A CA 1
ATOM 727 C C . GLN A 1 98 ? 4.557 -9.682 -0.561 1.00 90.62 98 GLN A C 1
ATOM 729 O O . GLN A 1 98 ? 4.216 -10.509 -1.402 1.00 90.62 98 GLN A O 1
ATOM 734 N N . TRP A 1 99 ? 4.650 -8.387 -0.845 1.00 90.00 99 TRP A N 1
ATOM 735 C CA . TRP A 1 99 ? 4.235 -7.799 -2.128 1.00 90.00 99 TRP A CA 1
ATOM 736 C C . TRP A 1 99 ? 5.383 -7.558 -3.102 1.00 90.00 99 TRP A C 1
ATOM 738 O O . TRP A 1 99 ? 5.203 -6.948 -4.146 1.00 90.00 99 TRP A O 1
ATOM 748 N N . GLY A 1 100 ? 6.578 -8.050 -2.780 1.00 86.88 100 GLY A N 1
ATOM 749 C CA . GLY A 1 100 ? 7.741 -7.962 -3.652 1.00 86.88 100 GLY A CA 1
ATOM 750 C C . GLY A 1 100 ? 8.190 -9.294 -4.241 1.00 86.88 100 GLY A C 1
ATOM 751 O O . GLY A 1 100 ? 7.649 -10.371 -3.983 1.00 86.88 100 GLY A O 1
ATOM 752 N N . TYR A 1 101 ? 9.255 -9.208 -5.021 1.00 85.75 101 TYR A N 1
ATOM 753 C CA . TYR A 1 101 ? 9.851 -10.306 -5.756 1.00 85.75 101 TYR A CA 1
ATOM 754 C C . TYR A 1 101 ? 10.935 -11.020 -4.941 1.00 85.75 101 TYR A C 1
ATOM 756 O O . TYR A 1 101 ? 11.617 -10.445 -4.086 1.00 85.75 101 TYR A O 1
ATOM 764 N N . GLY A 1 102 ? 11.126 -12.303 -5.249 1.00 79.81 102 GLY A N 1
ATOM 765 C CA . GLY A 1 102 ? 12.164 -13.126 -4.639 1.00 79.81 102 GLY A CA 1
ATOM 766 C C . GLY A 1 102 ? 11.882 -13.532 -3.182 1.00 79.81 102 GLY A C 1
ATOM 767 O O . GLY A 1 102 ? 10.798 -13.302 -2.641 1.00 79.81 102 GLY A O 1
ATOM 768 N N . PRO A 1 103 ? 12.860 -14.172 -2.518 1.00 72.44 103 PRO A N 1
ATOM 769 C CA . PRO A 1 103 ? 12.652 -14.829 -1.223 1.00 72.44 103 PRO A CA 1
ATOM 770 C C . PRO A 1 103 ? 12.394 -13.867 -0.056 1.00 72.44 103 PRO A C 1
ATOM 772 O O . PRO A 1 103 ? 11.889 -14.304 0.972 1.00 72.44 103 PRO A O 1
ATOM 775 N N . ASN A 1 104 ? 12.737 -12.586 -0.217 1.00 73.81 104 ASN A N 1
ATOM 776 C CA . ASN A 1 104 ? 12.599 -11.551 0.811 1.00 73.81 104 ASN A CA 1
ATOM 777 C C . ASN A 1 104 ? 11.571 -10.473 0.429 1.00 73.81 104 ASN A C 1
ATOM 779 O O . ASN A 1 104 ? 11.579 -9.403 1.033 1.00 73.81 104 ASN A O 1
ATOM 783 N N . GLY A 1 105 ? 10.776 -10.696 -0.624 1.00 80.50 105 GLY A N 1
ATOM 784 C CA . 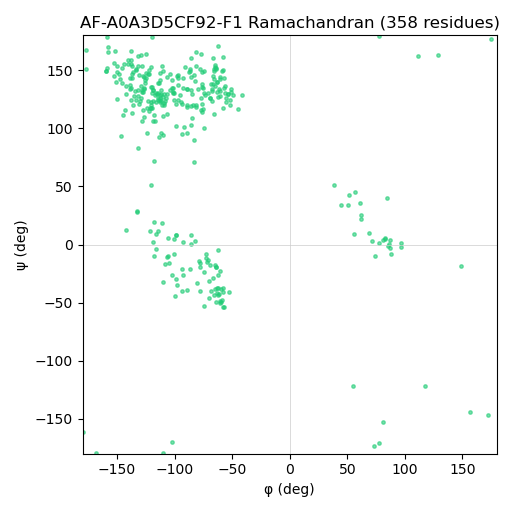GLY A 1 105 ? 9.738 -9.758 -1.046 1.00 80.50 105 GLY A CA 1
ATOM 785 C C . GLY A 1 105 ? 10.259 -8.350 -1.345 1.00 80.50 105 GLY A C 1
ATOM 786 O O . GLY A 1 105 ? 9.673 -7.384 -0.866 1.00 80.50 105 GLY A O 1
ATOM 787 N N . PHE A 1 106 ? 11.370 -8.219 -2.083 1.00 86.25 106 PHE A N 1
ATOM 788 C CA . PHE A 1 106 ? 11.874 -6.897 -2.469 1.00 86.25 106 PHE A CA 1
ATOM 789 C C . PHE A 1 106 ? 10.994 -6.290 -3.561 1.00 86.25 106 PHE A C 1
ATOM 791 O O . PHE A 1 106 ? 10.730 -6.917 -4.587 1.00 86.25 106 PHE A O 1
ATOM 798 N N . PHE A 1 107 ? 10.563 -5.062 -3.339 1.00 88.69 107 PHE A N 1
ATOM 799 C CA . PHE A 1 107 ? 9.578 -4.365 -4.130 1.00 88.69 107 PHE A CA 1
ATOM 800 C C . PHE A 1 107 ? 10.187 -3.097 -4.748 1.00 88.69 107 PHE A C 1
ATOM 802 O O . PHE A 1 107 ? 10.443 -2.134 -4.025 1.00 88.69 107 PHE A O 1
ATOM 809 N N . PRO A 1 108 ? 10.473 -3.081 -6.064 1.00 90.12 108 PRO A N 1
ATOM 810 C CA . PRO A 1 108 ? 10.962 -1.886 -6.746 1.00 90.12 108 PRO A CA 1
ATOM 811 C C . PRO A 1 108 ? 9.892 -0.795 -6.790 1.00 90.12 108 PRO A C 1
ATOM 813 O O . PRO A 1 108 ? 8.741 -1.082 -7.106 1.00 90.12 108 PRO A O 1
ATOM 816 N N . LEU A 1 109 ? 10.289 0.454 -6.552 1.00 88.38 109 LEU A N 1
ATOM 817 C CA . LEU A 1 109 ? 9.399 1.622 -6.586 1.00 88.38 109 LEU A CA 1
ATOM 818 C C . LEU A 1 109 ? 9.591 2.493 -7.837 1.00 88.38 109 LEU A C 1
ATOM 820 O O . LEU A 1 109 ? 8.763 3.357 -8.122 1.00 88.38 109 LEU A O 1
ATOM 824 N N . TRP A 1 110 ? 10.641 2.241 -8.623 1.00 89.88 110 TRP A N 1
ATOM 825 C CA . TRP A 1 110 ? 10.884 2.836 -9.941 1.00 89.88 110 TRP A CA 1
ATOM 826 C C . TRP A 1 110 ? 11.822 1.956 -10.773 1.00 89.88 110 TRP A C 1
ATOM 828 O O . TRP A 1 110 ? 12.419 1.000 -10.280 1.00 89.88 110 TRP A O 1
ATOM 838 N N . MET A 1 111 ? 11.946 2.290 -12.058 1.00 91.56 111 MET A N 1
ATOM 839 C CA . MET A 1 111 ? 12.878 1.658 -12.993 1.00 91.56 111 MET A CA 1
ATOM 840 C C . MET A 1 111 ? 13.522 2.733 -13.858 1.00 91.56 111 MET A C 1
ATOM 842 O O . MET A 1 111 ? 12.823 3.594 -14.400 1.00 91.56 111 MET A O 1
ATOM 846 N N . PHE A 1 112 ? 14.836 2.651 -14.025 1.00 92.94 112 PHE A N 1
ATOM 847 C CA . PHE A 1 112 ? 15.590 3.587 -14.852 1.00 92.94 112 PHE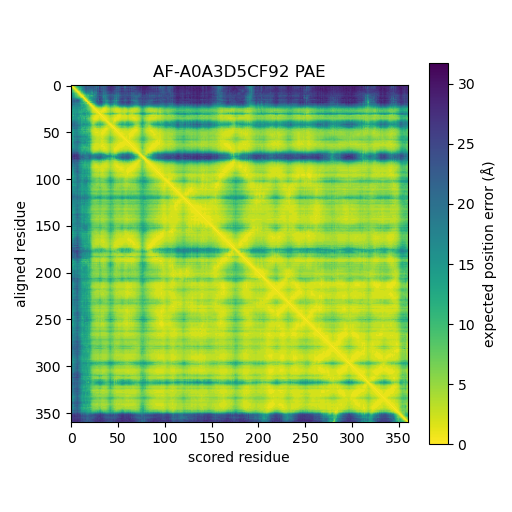 A CA 1
ATOM 848 C C . PHE A 1 112 ? 15.629 3.163 -16.320 1.00 92.94 112 PHE A C 1
ATOM 850 O O . PHE A 1 112 ? 15.602 1.976 -16.634 1.00 92.94 112 PHE A O 1
ATOM 857 N N . ASP A 1 113 ? 15.736 4.130 -17.224 1.00 92.25 113 ASP A N 1
ATOM 858 C CA . ASP A 1 113 ? 15.908 3.938 -18.672 1.00 92.25 113 ASP A CA 1
ATOM 859 C C . ASP A 1 113 ? 17.378 4.080 -19.126 1.00 92.25 113 ASP A C 1
ATOM 861 O O . ASP A 1 113 ? 17.679 4.088 -20.318 1.00 92.25 113 ASP A O 1
ATOM 865 N N . GLY A 1 114 ? 18.309 4.191 -18.172 1.00 91.62 114 GLY A N 1
ATOM 866 C CA . GLY A 1 114 ? 19.741 4.373 -18.418 1.00 91.62 114 GLY A CA 1
ATOM 867 C C . GLY A 1 114 ? 20.175 5.826 -18.627 1.00 91.62 114 GLY A C 1
ATOM 868 O O . GLY A 1 114 ? 21.374 6.079 -18.783 1.00 91.62 114 GLY A O 1
ATOM 869 N N . MET A 1 115 ? 19.248 6.788 -18.605 1.00 92.19 115 MET A N 1
ATOM 870 C CA . MET A 1 115 ? 19.589 8.207 -18.638 1.00 92.19 115 MET A CA 1
ATOM 871 C C . MET A 1 115 ? 20.017 8.699 -17.242 1.00 92.19 115 MET A C 1
ATOM 873 O O . MET A 1 115 ? 19.353 8.393 -16.246 1.00 92.19 115 MET A O 1
ATOM 877 N N . PRO A 1 116 ? 21.121 9.465 -17.122 1.00 92.81 116 PRO A N 1
ATOM 878 C CA . PRO A 1 116 ? 21.541 10.008 -15.833 1.00 92.81 116 PRO A CA 1
ATOM 879 C C . PRO A 1 116 ? 20.523 10.990 -15.238 1.00 92.81 116 PRO A C 1
ATOM 881 O O . PRO A 1 116 ? 20.012 11.855 -15.950 1.00 92.81 116 PRO A O 1
ATOM 884 N N . LEU A 1 117 ? 20.305 10.925 -13.922 1.00 91.94 117 LEU A N 1
ATOM 885 C CA . LEU A 1 117 ? 19.435 11.865 -13.206 1.00 91.94 117 LEU A CA 1
ATOM 886 C C . LEU A 1 117 ? 20.142 13.215 -13.002 1.00 91.94 117 LEU A C 1
ATOM 888 O O . LEU A 1 117 ? 21.303 13.223 -12.577 1.00 91.94 117 LEU A O 1
ATOM 892 N N . PRO A 1 118 ? 19.481 14.362 -13.235 1.00 89.62 118 PRO A N 1
ATOM 893 C CA . PRO A 1 118 ? 20.101 15.681 -13.132 1.00 89.62 118 PRO A CA 1
ATOM 894 C C . PRO A 1 118 ? 20.136 16.202 -11.680 1.00 89.62 118 PRO A C 1
ATOM 896 O O . PRO A 1 118 ? 19.438 17.146 -11.320 1.00 89.62 118 PRO A O 1
ATOM 899 N N . ALA A 1 119 ? 20.978 15.611 -10.829 1.00 88.19 119 ALA A N 1
ATOM 900 C CA . ALA A 1 119 ? 21.139 16.051 -9.441 1.00 88.19 119 ALA A CA 1
ATOM 901 C C . ALA A 1 119 ? 22.079 17.267 -9.290 1.00 88.19 119 ALA A C 1
ATOM 903 O O . ALA A 1 119 ? 23.009 17.477 -10.073 1.00 88.19 119 ALA A O 1
ATOM 904 N N . SER A 1 120 ? 21.876 18.057 -8.228 1.00 82.94 120 SER A N 1
ATOM 905 C CA . SER A 1 120 ? 22.650 19.279 -7.932 1.00 82.94 120 SER A CA 1
ATOM 906 C C . SER A 1 120 ? 24.144 19.028 -7.679 1.00 82.94 120 SER A C 1
ATOM 908 O O . SER A 1 120 ? 24.968 19.904 -7.941 1.00 82.94 120 SER A O 1
ATOM 910 N N . GLY A 1 121 ? 24.504 17.827 -7.215 1.00 85.50 121 GLY A N 1
ATOM 911 C CA . GLY A 1 121 ? 25.887 17.367 -7.038 1.00 85.50 121 GLY A CA 1
ATOM 912 C C . GLY A 1 121 ? 26.556 16.833 -8.312 1.00 85.50 121 GLY A C 1
ATOM 913 O O . GLY A 1 121 ? 27.692 16.369 -8.247 1.00 85.50 121 GLY A O 1
ATOM 914 N N . GLY A 1 122 ? 25.869 16.894 -9.456 1.00 90.25 122 GLY A N 1
ATOM 915 C CA . GLY A 1 122 ? 26.276 16.292 -10.724 1.00 90.25 122 GLY A CA 1
ATOM 916 C C . GLY A 1 122 ? 25.367 15.120 -11.125 1.00 90.25 122 GLY A C 1
ATOM 917 O O . GLY A 1 122 ? 24.646 14.593 -10.277 1.00 90.25 122 GLY A O 1
ATOM 918 N N . PRO A 1 123 ? 25.375 14.706 -12.408 1.00 92.38 123 PRO A N 1
ATOM 919 C CA . PRO A 1 123 ? 24.488 13.650 -12.879 1.00 92.38 123 PRO A CA 1
ATOM 920 C C . PRO A 1 123 ? 24.714 12.320 -12.150 1.00 92.38 123 PRO A C 1
ATOM 922 O O . PRO A 1 123 ? 25.853 11.859 -12.044 1.00 92.38 123 PRO A O 1
ATOM 925 N N . ILE A 1 124 ? 23.635 11.680 -11.693 1.00 92.38 124 ILE A N 1
ATOM 926 C CA . ILE A 1 124 ? 23.690 10.346 -11.083 1.00 92.38 124 ILE A CA 1
ATOM 927 C C . ILE A 1 124 ? 23.528 9.314 -12.197 1.00 92.38 124 ILE A C 1
ATOM 929 O O . ILE A 1 124 ? 22.508 9.300 -12.883 1.00 92.38 124 ILE A O 1
ATOM 933 N N . ALA A 1 125 ? 24.536 8.467 -12.407 1.00 92.00 125 ALA A N 1
ATOM 934 C CA . ALA A 1 125 ? 24.480 7.426 -13.429 1.00 92.00 125 ALA A CA 1
ATOM 935 C C . ALA A 1 125 ? 23.444 6.348 -13.072 1.00 92.00 125 ALA A C 1
ATOM 937 O O . ALA A 1 125 ? 23.383 5.897 -11.929 1.00 92.00 125 ALA A O 1
ATOM 938 N N . THR A 1 126 ? 22.680 5.905 -14.067 1.00 91.38 126 THR A N 1
ATOM 939 C CA . THR A 1 126 ? 21.648 4.871 -13.926 1.00 91.38 126 THR A CA 1
ATOM 940 C C . THR A 1 126 ? 21.890 3.734 -14.924 1.00 91.38 126 THR A C 1
ATOM 942 O O . THR A 1 126 ? 22.675 3.870 -15.865 1.00 91.38 126 THR A O 1
ATOM 945 N N . ALA A 1 127 ? 21.250 2.586 -14.703 1.00 90.75 127 ALA A N 1
ATOM 946 C CA . ALA A 1 127 ? 21.273 1.452 -15.623 1.00 90.75 127 ALA A CA 1
ATOM 947 C C . ALA A 1 127 ? 19.920 1.328 -16.332 1.00 90.75 127 ALA A C 1
ATOM 949 O O . ALA A 1 127 ? 18.886 1.552 -15.713 1.00 90.75 127 ALA A O 1
ATOM 950 N N . ASP A 1 128 ? 19.911 0.937 -17.608 1.00 91.81 128 ASP A N 1
ATOM 951 C CA . ASP A 1 128 ? 18.657 0.707 -18.332 1.00 91.81 128 ASP A CA 1
ATOM 952 C C . ASP A 1 128 ? 17.994 -0.606 -17.883 1.00 91.81 128 ASP A C 1
ATOM 954 O O . ASP A 1 128 ? 18.378 -1.713 -18.278 1.00 91.81 128 ASP A O 1
ATOM 958 N N . GLN A 1 129 ? 17.001 -0.457 -17.013 1.00 94.31 129 GLN A N 1
ATOM 959 C CA . GLN A 1 129 ? 16.132 -1.512 -16.502 1.00 94.31 129 GLN A CA 1
ATOM 960 C C . GLN A 1 129 ? 14.795 -1.504 -17.238 1.00 94.31 129 GLN A C 1
ATOM 962 O O . GLN A 1 129 ? 14.311 -2.557 -17.647 1.00 94.31 129 GLN A O 1
ATOM 967 N N . ARG A 1 130 ? 14.212 -0.319 -17.445 1.00 93.50 130 ARG A N 1
ATOM 968 C CA . ARG A 1 130 ? 12.874 -0.123 -18.006 1.00 93.50 130 ARG A CA 1
ATOM 969 C C . ARG A 1 130 ? 12.761 -0.708 -19.407 1.00 93.50 130 ARG A C 1
ATOM 971 O O . ARG A 1 130 ? 11.835 -1.478 -19.654 1.00 93.50 130 ARG A O 1
ATOM 978 N N . THR A 1 131 ? 13.696 -0.405 -20.308 1.00 93.25 131 THR A N 1
ATOM 979 C CA . THR A 1 131 ? 13.645 -0.928 -21.683 1.00 93.25 131 THR A CA 1
ATOM 980 C C . THR A 1 131 ? 13.741 -2.445 -21.678 1.00 93.25 131 THR A C 1
ATOM 982 O O . THR A 1 131 ? 12.976 -3.115 -22.367 1.00 93.25 131 THR A O 1
ATOM 985 N N . ARG A 1 132 ? 14.646 -2.995 -20.861 1.00 94.62 132 ARG A N 1
ATOM 986 C CA . ARG A 1 132 ? 14.853 -4.442 -20.756 1.00 94.62 132 ARG A CA 1
ATOM 987 C C . ARG A 1 132 ? 13.616 -5.139 -20.209 1.00 94.62 132 ARG A C 1
ATOM 989 O O . ARG A 1 132 ? 13.147 -6.094 -20.812 1.00 94.62 132 ARG A O 1
ATOM 996 N N . ILE A 1 133 ? 13.054 -4.647 -19.108 1.00 94.69 133 ILE A N 1
ATOM 997 C CA . ILE A 1 133 ? 11.853 -5.217 -18.485 1.00 94.69 133 ILE A CA 1
ATOM 998 C C . ILE A 1 133 ? 10.682 -5.205 -19.467 1.00 94.69 133 ILE A C 1
ATOM 1000 O O . ILE A 1 133 ? 10.036 -6.232 -19.659 1.00 94.69 133 ILE A O 1
ATOM 1004 N N . MET A 1 134 ? 10.440 -4.079 -20.140 1.00 94.19 134 MET A N 1
ATOM 1005 C CA . MET A 1 134 ? 9.314 -3.954 -21.065 1.00 94.19 134 MET A CA 1
ATOM 1006 C C . MET A 1 134 ? 9.494 -4.790 -22.337 1.00 94.19 134 MET A C 1
ATOM 1008 O O . MET A 1 134 ? 8.564 -5.493 -22.732 1.00 94.19 134 MET A O 1
ATOM 1012 N N . ASN A 1 135 ? 10.671 -4.749 -22.966 1.00 94.88 135 ASN A N 1
ATOM 1013 C CA . ASN A 1 135 ? 10.878 -5.351 -24.286 1.00 94.88 135 ASN A CA 1
ATOM 1014 C C . ASN A 1 135 ? 11.322 -6.817 -24.224 1.00 94.88 135 ASN A C 1
ATOM 1016 O O . ASN A 1 135 ? 10.863 -7.619 -25.035 1.00 94.88 135 ASN A O 1
ATOM 1020 N N . ASP A 1 136 ? 12.189 -7.176 -23.274 1.00 96.06 136 ASP A N 1
ATOM 1021 C CA . ASP A 1 136 ? 12.779 -8.520 -23.199 1.00 96.06 136 ASP A CA 1
ATOM 1022 C C . ASP A 1 136 ? 11.965 -9.456 -22.289 1.00 96.06 136 ASP A C 1
ATOM 1024 O O . ASP A 1 136 ? 11.985 -10.672 -22.481 1.00 96.06 136 ASP A O 1
ATOM 1028 N N . TYR A 1 137 ? 11.238 -8.899 -21.311 1.00 95.12 137 TYR A N 1
ATOM 1029 C CA . TYR A 1 137 ? 10.478 -9.656 -20.304 1.00 95.12 137 TYR A CA 1
ATOM 1030 C C . TYR A 1 137 ? 8.977 -9.327 -20.299 1.00 95.12 137 TYR A C 1
ATOM 1032 O O . TYR A 1 137 ? 8.262 -9.717 -19.379 1.00 95.12 137 TYR A O 1
ATOM 1040 N N . GLY A 1 138 ? 8.474 -8.612 -21.312 1.00 92.69 138 GLY A N 1
ATOM 1041 C CA . GLY A 1 138 ? 7.042 -8.324 -21.464 1.00 92.69 138 GLY A CA 1
ATOM 1042 C C . GLY A 1 138 ? 6.431 -7.508 -20.318 1.00 92.69 138 GLY A C 1
ATOM 1043 O O . GLY A 1 138 ? 5.238 -7.627 -20.048 1.00 92.69 138 GLY A O 1
ATOM 1044 N N . GLY A 1 139 ? 7.240 -6.713 -19.615 1.00 92.19 139 GLY A N 1
ATOM 1045 C CA . GLY A 1 139 ? 6.825 -5.934 -18.447 1.00 92.19 139 GLY A CA 1
ATOM 1046 C C . GLY A 1 139 ? 6.801 -6.717 -17.130 1.00 92.19 139 GLY A C 1
ATOM 1047 O O . GLY A 1 139 ? 6.353 -6.171 -16.122 1.00 92.19 139 GLY A O 1
ATOM 1048 N N . ASP A 1 140 ? 7.249 -7.977 -17.117 1.00 92.81 140 ASP A N 1
ATOM 1049 C CA . ASP A 1 140 ? 7.350 -8.793 -15.906 1.00 92.81 140 ASP A CA 1
ATOM 1050 C C . ASP A 1 140 ? 8.684 -8.538 -15.185 1.00 92.81 140 ASP A C 1
ATOM 1052 O O . ASP A 1 140 ? 9.753 -9.035 -15.559 1.00 92.81 140 ASP A O 1
ATOM 1056 N N . ILE A 1 141 ? 8.600 -7.756 -14.109 1.00 92.38 141 ILE A N 1
ATOM 1057 C CA . ILE A 1 141 ? 9.731 -7.410 -13.243 1.00 92.38 141 ILE A CA 1
ATOM 1058 C C . ILE A 1 141 ? 10.306 -8.660 -12.557 1.00 92.38 141 ILE A C 1
ATOM 1060 O O . ILE A 1 141 ? 11.522 -8.788 -12.428 1.00 92.38 141 ILE A O 1
ATOM 1064 N N . GLY A 1 142 ? 9.463 -9.610 -12.149 1.00 91.00 142 GLY A N 1
ATOM 1065 C CA . GLY A 1 142 ? 9.908 -10.833 -11.482 1.00 91.00 142 GLY A CA 1
ATOM 1066 C C . GLY A 1 142 ? 10.745 -11.711 -12.406 1.00 91.00 142 GLY A C 1
ATOM 1067 O O . GLY A 1 142 ? 11.811 -12.186 -12.011 1.00 91.00 142 GLY A O 1
ATOM 1068 N N . SER A 1 143 ? 10.304 -11.854 -13.657 1.00 93.00 143 SER A N 1
ATOM 1069 C CA . SER A 1 143 ? 11.048 -12.556 -14.706 1.00 93.00 143 SER A CA 1
ATOM 1070 C C . SER A 1 143 ? 12.400 -11.888 -14.992 1.00 93.00 143 SER A C 1
ATOM 1072 O O . SER A 1 143 ? 13.418 -12.579 -15.087 1.00 93.00 143 SER A O 1
ATOM 1074 N N . TYR A 1 144 ? 12.447 -10.552 -15.050 1.00 94.44 144 TYR A N 1
ATOM 1075 C CA . TYR A 1 144 ? 13.698 -9.799 -15.192 1.00 94.44 144 TYR A CA 1
ATOM 1076 C C . TYR A 1 144 ? 14.667 -10.041 -14.027 1.00 94.44 144 TYR A C 1
ATOM 1078 O O . TYR A 1 144 ? 15.838 -10.366 -14.251 1.00 94.44 144 TYR A O 1
ATOM 1086 N N . LEU A 1 145 ? 14.195 -9.909 -12.783 1.00 92.38 145 LEU A N 1
ATOM 1087 C CA . LEU A 1 145 ? 15.024 -10.077 -11.587 1.00 92.38 145 LEU A CA 1
ATOM 1088 C C . LEU A 1 145 ? 15.563 -11.507 -11.478 1.00 92.38 145 LEU A C 1
ATOM 1090 O O . LEU A 1 145 ? 16.744 -11.701 -11.193 1.00 92.38 145 LEU A O 1
ATOM 1094 N N . ALA A 1 146 ? 14.733 -12.510 -11.775 1.00 91.31 146 ALA A N 1
ATOM 1095 C CA . ALA A 1 146 ? 15.143 -13.912 -11.766 1.00 91.31 146 ALA A CA 1
ATOM 1096 C C . ALA A 1 146 ? 16.206 -14.228 -12.833 1.00 91.31 146 ALA A C 1
ATOM 1098 O O . ALA A 1 146 ? 17.123 -15.007 -12.575 1.00 91.31 146 ALA A O 1
ATOM 1099 N N . ALA A 1 147 ? 16.099 -13.630 -14.024 1.00 94.38 147 ALA A N 1
ATOM 1100 C CA . ALA A 1 147 ? 17.013 -13.890 -15.134 1.00 94.38 147 ALA A CA 1
ATOM 1101 C C . ALA A 1 147 ? 18.344 -13.133 -15.025 1.00 94.38 147 ALA A C 1
ATOM 1103 O O . ALA A 1 147 ? 19.376 -13.625 -15.483 1.00 94.38 147 ALA A O 1
ATOM 1104 N N . THR A 1 148 ? 18.327 -11.926 -14.459 1.00 92.69 148 THR A N 1
ATOM 1105 C CA . THR A 1 148 ? 19.496 -11.033 -14.445 1.00 92.69 148 THR A CA 1
ATOM 1106 C C . THR A 1 148 ? 20.226 -11.005 -13.111 1.00 92.69 148 THR A C 1
ATOM 1108 O O . THR A 1 148 ? 21.421 -10.715 -13.088 1.00 92.69 148 THR A O 1
ATOM 1111 N N . GLY A 1 149 ? 19.526 -11.288 -12.010 1.00 89.44 149 GLY A N 1
ATOM 1112 C CA . GLY A 1 149 ? 20.046 -11.061 -10.668 1.00 89.44 149 GLY A CA 1
ATOM 1113 C C . GLY A 1 149 ? 20.343 -9.587 -10.378 1.00 89.44 149 GLY A C 1
ATOM 1114 O O . GLY A 1 149 ? 21.165 -9.323 -9.502 1.00 89.44 149 GLY A O 1
ATOM 1115 N N . ASP A 1 150 ? 19.734 -8.642 -11.112 1.00 89.56 150 ASP A N 1
ATOM 1116 C CA . ASP A 1 150 ? 19.859 -7.214 -10.807 1.00 89.56 150 ASP A CA 1
ATOM 1117 C C . ASP A 1 150 ? 19.369 -6.983 -9.369 1.00 89.56 150 ASP A C 1
ATOM 1119 O O . ASP A 1 150 ? 18.207 -7.267 -9.066 1.00 89.56 150 ASP A O 1
ATOM 1123 N N . PRO A 1 151 ? 20.236 -6.512 -8.456 1.00 79.75 151 PRO A N 1
ATOM 1124 C CA . PRO A 1 151 ? 19.856 -6.358 -7.062 1.00 79.75 151 PRO A CA 1
ATOM 1125 C C . PRO A 1 151 ? 18.877 -5.200 -6.845 1.00 79.75 151 PRO A C 1
ATOM 1127 O O . PRO A 1 151 ? 18.310 -5.097 -5.762 1.00 79.75 151 PRO A O 1
ATOM 1130 N N . MET A 1 152 ? 18.729 -4.300 -7.827 1.00 87.62 152 MET A N 1
ATOM 1131 C CA . MET A 1 152 ? 17.960 -3.061 -7.735 1.00 87.62 152 MET A CA 1
ATOM 1132 C C . MET A 1 152 ? 18.211 -2.284 -6.426 1.00 87.62 152 MET A C 1
ATOM 1134 O O . MET A 1 152 ? 17.324 -1.620 -5.889 1.00 87.62 152 MET A O 1
ATOM 1138 N N . THR A 1 153 ? 19.445 -2.352 -5.915 1.00 80.44 153 THR A N 1
ATOM 1139 C CA . THR A 1 153 ? 19.820 -1.824 -4.602 1.00 80.44 153 THR A CA 1
ATOM 1140 C C . THR A 1 153 ? 19.464 -0.354 -4.477 1.00 80.44 153 THR A C 1
ATOM 1142 O O . THR A 1 153 ? 19.906 0.475 -5.275 1.00 80.44 153 THR A O 1
ATOM 1145 N N . GLY A 1 154 ? 18.722 -0.014 -3.429 1.00 82.00 154 GLY A N 1
ATOM 1146 C CA . GLY A 1 154 ? 18.356 1.367 -3.176 1.00 82.00 154 GLY A CA 1
ATOM 1147 C C . GLY A 1 154 ? 17.155 1.872 -3.947 1.00 82.00 154 GLY A C 1
ATOM 1148 O O . GLY A 1 154 ? 16.878 3.056 -3.843 1.00 82.00 154 GLY A O 1
ATOM 1149 N N . GLN A 1 155 ? 16.460 1.026 -4.708 1.00 87.12 155 GLN A N 1
ATOM 1150 C CA . GLN A 1 155 ? 15.381 1.446 -5.610 1.00 87.12 155 GLN A CA 1
ATOM 1151 C C . GLN A 1 155 ? 13.984 1.000 -5.174 1.00 87.12 155 GLN A C 1
ATOM 1153 O O . GLN A 1 155 ? 13.071 0.900 -5.993 1.00 87.12 155 GLN A O 1
ATOM 1158 N N . GLY A 1 156 ? 13.822 0.644 -3.906 1.00 86.25 156 GLY A N 1
ATOM 1159 C CA . GLY A 1 156 ? 12.599 0.008 -3.455 1.00 86.25 156 GLY A CA 1
ATOM 1160 C C . GLY A 1 156 ? 12.596 -0.310 -1.975 1.00 86.25 156 GLY A C 1
ATOM 1161 O O . GLY A 1 156 ? 13.402 0.215 -1.197 1.00 86.25 156 GLY A O 1
ATOM 1162 N N . SER A 1 157 ? 11.700 -1.208 -1.606 1.00 85.06 157 SER A N 1
ATOM 1163 C CA . SER A 1 157 ? 11.377 -1.536 -0.228 1.00 85.06 157 SER A CA 1
ATOM 1164 C C . SER A 1 157 ? 11.222 -3.040 -0.017 1.00 85.06 157 SER A C 1
ATOM 1166 O O . SER A 1 157 ? 11.126 -3.825 -0.956 1.00 85.06 157 SER A O 1
ATOM 1168 N N . HIS A 1 158 ? 11.194 -3.466 1.238 1.00 85.44 158 HIS A N 1
ATOM 1169 C CA . HIS A 1 158 ? 10.570 -4.729 1.606 1.00 85.44 158 HIS A CA 1
ATOM 1170 C C . HIS A 1 158 ? 9.133 -4.444 2.018 1.00 85.44 158 HIS A C 1
ATOM 1172 O O . HIS A 1 158 ? 8.925 -3.661 2.946 1.00 85.44 158 HIS A O 1
ATOM 1178 N N . TYR A 1 159 ? 8.179 -5.056 1.316 1.00 86.19 159 TYR A N 1
ATOM 1179 C CA . TYR A 1 159 ? 6.774 -4.688 1.422 1.00 86.19 159 TYR A CA 1
ATOM 1180 C C . TYR A 1 159 ? 5.916 -5.864 1.891 1.00 86.19 159 TYR A C 1
ATOM 1182 O O . TYR A 1 159 ? 5.894 -6.908 1.232 1.00 86.19 159 TYR A O 1
ATOM 1190 N N . TYR A 1 160 ? 5.240 -5.713 3.031 1.00 88.88 160 TYR A N 1
ATOM 1191 C CA . TYR A 1 160 ? 4.435 -6.760 3.645 1.00 88.88 160 TYR A CA 1
ATOM 1192 C C . TYR A 1 160 ? 3.126 -6.229 4.209 1.00 88.88 160 TYR A C 1
ATOM 1194 O O . TYR A 1 160 ? 3.135 -5.201 4.875 1.00 88.88 160 TYR A O 1
ATOM 1202 N N . SER A 1 161 ? 2.051 -7.008 4.100 1.00 91.81 161 SER A N 1
ATOM 1203 C CA . SER A 1 161 ? 0.771 -6.643 4.716 1.00 91.81 161 SER A CA 1
ATOM 1204 C C . SER A 1 161 ? 0.070 -7.827 5.375 1.00 91.81 161 SER A C 1
ATOM 1206 O O . SER A 1 161 ? 0.316 -8.984 5.033 1.00 91.81 161 SER A O 1
ATOM 1208 N N . MET A 1 162 ? -0.840 -7.523 6.300 1.00 93.25 162 MET A N 1
ATOM 1209 C CA . MET A 1 162 ? -1.918 -8.402 6.764 1.00 93.25 162 MET A CA 1
ATOM 1210 C C . MET A 1 162 ? -3.232 -7.811 6.237 1.00 93.25 162 MET A C 1
ATOM 1212 O O . MET A 1 162 ? -3.757 -6.877 6.852 1.00 93.25 162 MET A O 1
ATOM 1216 N N . PRO A 1 163 ? -3.733 -8.272 5.078 1.00 92.44 163 PRO A N 1
ATOM 1217 C CA . PRO A 1 163 ? -4.830 -7.579 4.410 1.00 92.44 163 PRO A CA 1
ATOM 1218 C C . PRO A 1 163 ? -6.178 -7.679 5.109 1.00 92.44 163 PRO A C 1
ATOM 1220 O O . PRO A 1 163 ? -6.991 -6.765 4.987 1.00 92.44 163 PRO A O 1
ATOM 1223 N N . LEU A 1 164 ? -6.427 -8.796 5.796 1.00 94.69 164 LEU A N 1
ATOM 1224 C CA . LEU A 1 164 ? -7.688 -9.057 6.473 1.00 94.69 164 LEU A CA 1
ATOM 1225 C C . LEU A 1 164 ? -7.423 -9.356 7.946 1.00 94.69 164 LEU A C 1
ATOM 1227 O O . LEU A 1 164 ? -7.128 -10.487 8.338 1.00 94.69 164 LEU A O 1
ATOM 1231 N N . VAL A 1 165 ? -7.542 -8.321 8.775 1.00 93.25 165 VAL A N 1
ATOM 1232 C CA . VAL A 1 165 ? -7.590 -8.480 10.229 1.00 93.25 165 VAL A CA 1
ATOM 1233 C C . VAL A 1 165 ? -8.983 -8.100 10.720 1.00 93.25 165 VAL A C 1
ATOM 1235 O O . VAL A 1 165 ? -9.315 -6.929 10.900 1.00 93.25 165 VAL A O 1
ATOM 1238 N N . GLU A 1 166 ? -9.822 -9.116 10.890 1.00 94.62 166 GLU A N 1
ATOM 1239 C CA . GLU A 1 166 ? -11.228 -8.997 11.266 1.00 94.62 166 GLU A CA 1
ATOM 1240 C C . GLU A 1 166 ? -11.380 -8.511 12.705 1.00 94.62 166 GLU A C 1
ATOM 1242 O O . GLU A 1 166 ? -10.846 -9.101 13.646 1.00 94.62 166 GLU A O 1
ATOM 1247 N N . VAL A 1 167 ? -12.137 -7.437 12.898 1.00 93.69 167 VAL A N 1
ATOM 1248 C CA . VAL A 1 167 ? -12.341 -6.827 14.211 1.00 93.69 167 VAL A CA 1
ATOM 1249 C C . VAL A 1 167 ? -13.340 -7.649 15.025 1.00 93.69 167 VAL A C 1
ATOM 1251 O O . VAL A 1 167 ? -14.522 -7.706 14.699 1.00 93.69 167 VAL A O 1
ATOM 1254 N N . GLU A 1 168 ? -12.879 -8.229 16.136 1.00 96.62 168 GLU A N 1
ATOM 1255 C CA . GLU A 1 168 ? -13.735 -8.900 17.124 1.00 96.62 168 GLU A CA 1
ATOM 1256 C C . GLU A 1 168 ? -14.440 -7.865 18.014 1.00 96.62 168 GLU A C 1
ATOM 1258 O O . GLU A 1 168 ? -15.616 -8.006 18.353 1.00 96.62 168 GLU A O 1
ATOM 1263 N N . SER A 1 169 ? -13.722 -6.804 18.394 1.00 95.69 169 SER A N 1
ATOM 1264 C CA . SER A 1 169 ? -14.279 -5.687 19.158 1.00 95.69 169 SER A CA 1
ATOM 1265 C C . SER A 1 169 ? -13.437 -4.425 19.037 1.00 95.69 169 SER A C 1
ATOM 1267 O O . SER A 1 169 ? -12.212 -4.515 18.973 1.00 95.69 169 SER A O 1
ATOM 1269 N N . TRP A 1 170 ? -14.069 -3.258 19.119 1.00 94.81 170 TRP A N 1
ATOM 1270 C CA . TRP A 1 170 ? -13.381 -1.978 19.253 1.00 94.81 170 TRP A CA 1
ATOM 1271 C C . TRP A 1 170 ? -14.101 -1.038 20.222 1.00 94.81 170 TRP A C 1
ATOM 1273 O O . TRP A 1 170 ? -15.313 -1.149 20.430 1.00 94.81 170 TRP A O 1
ATOM 1283 N N . SER A 1 171 ? -13.360 -0.099 20.806 1.00 93.12 171 SER A N 1
ATOM 1284 C CA . SER A 1 171 ? -13.893 0.975 21.646 1.00 93.12 171 SER A CA 1
ATOM 1285 C C . SER A 1 171 ? -13.073 2.250 21.510 1.00 93.12 171 SER A C 1
ATOM 1287 O O . SER A 1 171 ? -11.849 2.176 21.451 1.00 93.12 171 SER A O 1
ATOM 1289 N N . ILE A 1 172 ? -13.746 3.399 21.532 1.00 87.62 172 ILE A N 1
ATOM 1290 C CA . ILE A 1 172 ? -13.142 4.731 21.554 1.00 87.62 172 ILE A CA 1
ATOM 1291 C C . ILE A 1 172 ? -13.559 5.448 22.838 1.00 87.62 172 ILE A C 1
ATOM 1293 O O . ILE A 1 172 ? -14.744 5.492 23.188 1.00 87.62 172 ILE A O 1
ATOM 1297 N N . GLN A 1 173 ? -12.591 6.048 23.515 1.00 88.19 173 GLN A N 1
ATOM 1298 C CA . GLN A 1 173 ? -12.781 6.950 24.643 1.00 88.19 173 GLN A CA 1
ATOM 1299 C C . GLN A 1 173 ? -12.171 8.308 24.295 1.00 88.19 173 GLN A C 1
ATOM 1301 O O . GLN A 1 173 ? -11.062 8.343 23.785 1.00 88.19 173 GLN A O 1
ATOM 1306 N N . ILE A 1 174 ? -12.881 9.401 24.586 1.00 82.94 174 ILE A N 1
ATOM 1307 C CA . ILE A 1 174 ? -12.417 10.785 24.408 1.00 82.94 174 ILE A CA 1
ATOM 1308 C C . ILE A 1 174 ? -12.457 11.463 25.782 1.00 82.94 174 ILE A C 1
ATOM 1310 O O . ILE A 1 174 ? -13.502 11.532 26.437 1.00 82.94 174 ILE A O 1
ATOM 1314 N N . GLY A 1 175 ? -11.295 11.882 26.269 1.00 82.38 175 GLY A N 1
ATOM 1315 C CA . GLY A 1 175 ? -11.084 12.364 27.624 1.00 82.38 175 GLY A CA 1
ATOM 1316 C C . GLY A 1 175 ? -11.539 11.338 28.667 1.00 82.38 175 GLY A C 1
ATOM 1317 O O . GLY A 1 175 ? -11.083 10.193 28.718 1.00 82.38 175 GLY A O 1
ATOM 1318 N N . SER A 1 176 ? -12.476 11.747 29.521 1.00 82.25 176 SER A N 1
ATOM 1319 C CA . SER A 1 176 ? -13.109 10.859 30.512 1.00 82.25 176 SER A CA 1
ATOM 1320 C C . SER A 1 176 ? -14.407 10.208 30.018 1.00 82.25 176 SER A C 1
ATOM 1322 O O . SER A 1 176 ? -15.050 9.468 30.765 1.00 82.25 176 SER A O 1
ATOM 1324 N N . THR A 1 177 ? -14.798 10.470 28.769 1.00 78.31 177 THR A N 1
ATOM 1325 C CA . THR A 1 177 ? -16.092 10.080 28.210 1.00 78.31 177 THR A CA 1
ATOM 1326 C C . THR A 1 177 ? -15.931 8.919 27.236 1.00 78.31 177 THR A C 1
ATOM 1328 O O . THR A 1 177 ? -15.129 8.963 26.307 1.00 78.31 177 THR A O 1
ATOM 1331 N N . TYR A 1 178 ? -16.735 7.870 27.408 1.00 77.75 178 TYR A N 1
ATOM 1332 C CA . TYR A 1 178 ? -16.861 6.826 26.394 1.00 77.75 178 TYR A CA 1
ATOM 1333 C C . TYR A 1 178 ? -17.539 7.396 25.142 1.00 77.75 178 TYR A C 1
ATOM 1335 O O . TYR A 1 178 ? -18.655 7.912 25.233 1.00 77.75 178 TYR A O 1
ATOM 1343 N N . ALA A 1 179 ? -16.876 7.290 23.991 1.00 79.56 179 ALA A N 1
ATOM 1344 C CA . ALA A 1 179 ? -17.359 7.853 22.735 1.00 79.56 179 ALA A CA 1
ATOM 1345 C C . ALA A 1 179 ? -18.065 6.813 21.851 1.00 79.56 179 ALA A C 1
ATOM 1347 O O . ALA A 1 179 ? -19.048 7.147 21.193 1.00 79.56 179 ALA A O 1
ATOM 1348 N N . GLY A 1 180 ? -17.617 5.551 21.848 1.00 86.56 180 GLY A N 1
ATOM 1349 C CA . GLY A 1 180 ? -18.254 4.510 21.036 1.00 86.56 180 GLY A CA 1
ATOM 1350 C C . GLY A 1 180 ? -17.554 3.154 21.055 1.00 86.56 180 GLY A C 1
ATOM 1351 O O . GLY A 1 180 ? -16.509 2.983 21.679 1.00 86.56 180 GLY A O 1
ATOM 1352 N N . GLY A 1 181 ? -18.151 2.170 20.381 1.00 90.00 181 GLY A N 1
ATOM 1353 C CA . GLY A 1 181 ? -17.608 0.818 20.253 1.00 90.00 181 GLY A CA 1
ATOM 1354 C C . GLY A 1 181 ? -18.453 -0.091 19.364 1.00 90.00 181 GLY A C 1
ATOM 1355 O O . GLY A 1 181 ? -19.597 0.231 19.038 1.00 90.00 181 GLY A O 1
ATOM 1356 N N . GLY A 1 182 ? -17.894 -1.239 18.985 1.00 89.50 182 GLY A N 1
ATOM 1357 C CA . GLY A 1 182 ? -18.530 -2.191 18.072 1.00 89.50 182 GLY A CA 1
ATOM 1358 C C . GLY A 1 182 ? -17.824 -3.546 18.017 1.00 89.50 182 GLY A C 1
ATOM 1359 O O . GLY A 1 182 ? -16.855 -3.775 18.733 1.00 89.50 182 GLY A O 1
ATOM 1360 N N . THR A 1 183 ? -18.340 -4.457 17.187 1.00 90.25 183 THR A N 1
ATOM 1361 C CA . THR A 1 183 ? -17.885 -5.863 17.055 1.00 90.25 183 THR A CA 1
ATOM 1362 C C . THR A 1 183 ? -17.703 -6.297 15.598 1.00 90.25 183 THR A C 1
ATOM 1364 O O . THR A 1 183 ? -17.898 -7.454 15.246 1.00 90.25 183 THR A O 1
ATOM 1367 N N . GLY A 1 184 ? -17.384 -5.349 14.720 1.00 82.88 184 GLY A N 1
ATOM 1368 C CA . GLY A 1 184 ? -17.180 -5.632 13.306 1.00 82.88 184 GLY A CA 1
ATOM 1369 C C . GLY A 1 184 ? -16.336 -4.565 12.629 1.00 82.88 184 GLY A C 1
ATOM 1370 O O . GLY A 1 184 ? -16.121 -3.484 13.186 1.00 82.88 184 GLY A O 1
ATOM 1371 N N . GLY A 1 185 ? -15.868 -4.904 11.433 1.00 87.94 185 GLY A N 1
ATOM 1372 C CA . GLY A 1 185 ? -14.890 -4.147 10.658 1.00 87.94 185 GLY A CA 1
ATOM 1373 C C . GLY A 1 185 ? -13.743 -5.052 10.215 1.00 87.94 185 GLY A C 1
ATOM 1374 O O . GLY A 1 185 ? -13.559 -6.142 10.757 1.00 87.94 185 GLY A O 1
ATOM 1375 N N . VAL A 1 186 ? -12.976 -4.599 9.231 1.00 89.44 186 VAL A N 1
ATOM 1376 C CA . VAL A 1 186 ? -11.780 -5.293 8.744 1.00 89.44 186 VAL A CA 1
ATOM 1377 C C . VAL A 1 186 ? -10.663 -4.267 8.656 1.00 89.44 186 VAL A C 1
ATOM 1379 O O . VAL A 1 186 ? -10.841 -3.202 8.067 1.00 89.44 186 VAL A O 1
ATOM 1382 N N . LEU A 1 187 ? -9.522 -4.574 9.261 1.00 90.31 187 LEU A N 1
ATOM 1383 C CA . LEU A 1 187 ? -8.321 -3.754 9.169 1.00 90.31 187 LEU A CA 1
ATOM 1384 C C . LEU A 1 187 ? -7.392 -4.320 8.102 1.00 90.31 187 LEU A C 1
ATOM 1386 O O . LEU A 1 187 ? -7.284 -5.536 7.949 1.00 90.31 187 LEU A O 1
ATOM 1390 N N . PHE A 1 188 ? -6.701 -3.422 7.411 1.00 88.56 188 PHE A N 1
ATOM 1391 C CA . PHE A 1 188 ? -5.553 -3.737 6.576 1.00 88.56 188 PHE A CA 1
ATOM 1392 C C . PHE A 1 188 ? -4.328 -3.172 7.291 1.00 88.56 188 PHE A C 1
ATOM 1394 O O . PHE A 1 188 ? -4.277 -1.974 7.560 1.00 88.56 188 PHE A O 1
ATOM 1401 N N . PHE A 1 189 ? -3.368 -4.023 7.646 1.00 88.06 189 PHE A N 1
ATOM 1402 C CA . PHE A 1 189 ? -2.096 -3.549 8.188 1.00 88.06 189 PHE A CA 1
ATOM 1403 C C . PHE A 1 189 ? -1.023 -3.656 7.143 1.00 88.06 189 PHE A C 1
ATOM 1405 O O . PHE A 1 189 ? -0.840 -4.726 6.566 1.00 88.06 189 PHE A O 1
ATOM 1412 N N . ASP A 1 190 ? -0.268 -2.583 6.997 1.00 83.44 190 ASP A N 1
ATOM 1413 C CA . ASP A 1 190 ? 0.774 -2.503 6.005 1.00 83.44 190 ASP A CA 1
ATOM 1414 C C . ASP A 1 190 ? 2.130 -2.147 6.613 1.00 83.44 190 ASP A C 1
ATOM 1416 O O . ASP A 1 190 ? 2.224 -1.478 7.645 1.00 83.44 190 ASP A O 1
ATOM 1420 N N . ASN A 1 191 ? 3.198 -2.663 6.015 1.00 81.50 191 ASN A N 1
ATOM 1421 C CA . ASN A 1 191 ? 4.563 -2.415 6.441 1.00 81.50 191 ASN A CA 1
ATOM 1422 C C . ASN A 1 191 ? 5.506 -2.345 5.244 1.00 81.50 191 ASN A C 1
ATOM 1424 O O . ASN A 1 191 ? 5.840 -3.354 4.618 1.00 81.50 191 ASN A O 1
ATOM 1428 N N . LEU A 1 192 ? 6.012 -1.139 5.013 1.00 76.88 192 LEU A N 1
ATOM 1429 C CA . LEU A 1 192 ? 7.011 -0.832 4.007 1.00 76.88 192 LEU A CA 1
ATOM 1430 C C . LEU A 1 192 ? 8.337 -0.495 4.701 1.00 76.88 192 LEU A C 1
ATOM 1432 O O . LEU A 1 192 ? 8.383 0.353 5.587 1.00 76.88 192 LEU A O 1
ATOM 1436 N N . THR A 1 193 ? 9.430 -1.157 4.322 1.00 77.38 193 THR A N 1
ATOM 1437 C CA . THR A 1 193 ? 10.788 -0.782 4.760 1.00 77.38 193 THR A CA 1
ATOM 1438 C C . THR A 1 193 ? 11.620 -0.383 3.556 1.00 77.38 193 THR A C 1
ATOM 1440 O O . THR A 1 193 ? 12.025 -1.241 2.772 1.00 77.38 193 THR A O 1
ATOM 1443 N N . GLU A 1 194 ? 11.876 0.908 3.406 1.00 80.81 194 GLU A N 1
ATOM 1444 C CA . GLU A 1 194 ? 12.600 1.481 2.272 1.00 80.81 194 GLU A CA 1
ATOM 1445 C C . GLU A 1 194 ? 14.112 1.234 2.369 1.00 80.81 194 GLU A C 1
ATOM 1447 O O . GLU A 1 194 ? 14.689 1.153 3.453 1.00 80.81 194 GLU A O 1
ATOM 1452 N N . THR A 1 195 ? 14.778 1.106 1.219 1.00 81.31 195 THR A N 1
ATOM 1453 C CA . THR A 1 195 ? 16.223 0.803 1.145 1.00 81.31 195 THR A CA 1
ATOM 1454 C C . THR A 1 195 ? 17.045 1.901 0.464 1.00 81.31 195 THR A C 1
ATOM 1456 O O . THR A 1 195 ? 18.159 1.651 0.018 1.00 81.31 195 THR A O 1
ATOM 1459 N N . TYR A 1 196 ? 16.499 3.113 0.376 1.00 83.44 196 TYR A N 1
ATOM 1460 C CA . TYR A 1 196 ? 16.884 4.204 -0.523 1.00 83.44 196 TYR A CA 1
ATOM 1461 C C . TYR A 1 196 ? 18.366 4.613 -0.566 1.00 83.44 196 TYR A C 1
ATOM 1463 O O . TYR A 1 196 ? 19.022 4.848 0.448 1.00 83.44 196 TYR A O 1
ATOM 1471 N N . ASN A 1 197 ? 18.874 4.779 -1.793 1.00 83.31 197 ASN A N 1
ATOM 1472 C CA . ASN A 1 197 ? 20.188 5.360 -2.094 1.00 83.31 197 ASN A CA 1
ATOM 1473 C C . ASN A 1 197 ? 20.069 6.825 -2.575 1.00 83.31 197 ASN A C 1
ATOM 1475 O O . ASN A 1 197 ? 19.007 7.435 -2.512 1.00 83.31 197 ASN A O 1
ATOM 1479 N N . ASP A 1 198 ? 21.147 7.420 -3.087 1.00 82.50 198 ASP A N 1
ATOM 1480 C CA . ASP A 1 198 ? 21.109 8.819 -3.542 1.00 82.50 198 ASP A CA 1
ATOM 1481 C C . ASP A 1 198 ? 20.207 9.054 -4.769 1.00 82.50 198 ASP A C 1
ATOM 1483 O O . ASP A 1 198 ? 19.615 10.125 -4.895 1.00 82.50 198 ASP A O 1
ATOM 1487 N N . SER A 1 199 ? 20.036 8.054 -5.643 1.00 85.25 199 SER A N 1
ATOM 1488 C CA . SER A 1 199 ? 19.085 8.142 -6.766 1.00 85.25 199 SER A CA 1
ATOM 1489 C C . SER A 1 199 ? 17.642 8.154 -6.260 1.00 85.25 199 SER A C 1
ATOM 1491 O O . SER A 1 199 ? 16.815 8.921 -6.741 1.00 85.25 199 SER A O 1
ATOM 1493 N N . ALA A 1 200 ? 17.357 7.341 -5.245 1.00 82.81 200 ALA A N 1
ATOM 1494 C CA . ALA A 1 200 ? 16.072 7.313 -4.560 1.00 82.81 200 ALA A CA 1
ATOM 1495 C C . ALA A 1 200 ? 15.736 8.652 -3.910 1.00 82.81 200 ALA A C 1
ATOM 1497 O O . ALA A 1 200 ? 14.665 9.205 -4.133 1.00 82.81 200 ALA A O 1
ATOM 1498 N N . LYS A 1 201 ? 16.696 9.212 -3.165 1.00 81.31 201 LYS A N 1
ATOM 1499 C CA . LYS A 1 201 ? 16.554 10.532 -2.545 1.00 81.31 201 LYS A CA 1
ATOM 1500 C C . LYS A 1 201 ? 16.271 11.602 -3.588 1.00 81.31 201 LYS A C 1
ATOM 1502 O O . LYS A 1 201 ? 15.425 12.458 -3.344 1.00 81.31 201 LYS A O 1
ATOM 1507 N N . TYR A 1 202 ? 16.938 11.549 -4.746 1.00 86.19 202 TYR A N 1
ATOM 1508 C CA . TYR A 1 202 ? 16.620 12.436 -5.863 1.00 86.19 202 TYR A CA 1
ATOM 1509 C C . TYR A 1 202 ? 15.154 12.284 -6.282 1.00 86.19 202 TYR A C 1
ATOM 1511 O O . TYR A 1 202 ? 14.437 13.277 -6.290 1.00 86.19 202 TYR A O 1
ATOM 1519 N N . ILE A 1 203 ? 14.690 11.068 -6.572 1.00 84.50 203 ILE A N 1
ATOM 1520 C CA . ILE A 1 203 ? 13.315 10.824 -7.037 1.00 84.50 203 ILE A CA 1
ATOM 1521 C C . ILE A 1 203 ? 12.294 11.334 -6.017 1.00 84.50 203 ILE A C 1
ATOM 1523 O O . ILE A 1 203 ? 11.454 12.167 -6.357 1.00 84.50 203 ILE A O 1
ATOM 1527 N N . VAL A 1 204 ? 12.411 10.892 -4.762 1.00 80.38 204 VAL A N 1
ATOM 1528 C CA . VAL A 1 204 ? 11.482 11.245 -3.677 1.00 80.38 204 VAL A CA 1
ATOM 1529 C C . VAL A 1 204 ? 11.444 12.759 -3.448 1.00 80.38 204 VAL A C 1
ATOM 1531 O O . VAL A 1 204 ? 10.372 13.329 -3.267 1.00 80.38 204 VAL A O 1
ATOM 1534 N N . SER A 1 205 ? 12.592 13.438 -3.541 1.00 81.31 205 SER A N 1
ATOM 1535 C CA . SER A 1 205 ? 12.671 14.892 -3.329 1.00 81.31 205 SER A CA 1
ATOM 1536 C C . SER A 1 205 ? 12.208 15.731 -4.526 1.00 81.31 205 SER A C 1
ATOM 1538 O O . SER A 1 205 ? 12.021 16.936 -4.374 1.00 81.31 205 SER A O 1
ATOM 1540 N N . ASN A 1 206 ? 12.057 15.148 -5.722 1.00 79.81 206 ASN A N 1
ATOM 1541 C CA . ASN A 1 206 ? 11.824 15.891 -6.969 1.00 79.81 206 ASN A CA 1
ATOM 1542 C C . ASN A 1 206 ? 10.500 15.504 -7.643 1.00 79.81 206 ASN A C 1
ATOM 1544 O O . ASN A 1 206 ? 10.452 15.224 -8.843 1.00 79.81 206 ASN A O 1
ATOM 1548 N N . GLY A 1 207 ? 9.411 15.526 -6.870 1.00 75.19 207 GLY A N 1
ATOM 1549 C CA . GLY A 1 207 ? 8.052 15.389 -7.402 1.00 75.19 207 GLY A CA 1
ATOM 1550 C C . GLY A 1 207 ? 7.604 13.944 -7.606 1.00 75.19 207 GLY A C 1
ATOM 1551 O O . GLY A 1 207 ? 6.954 13.642 -8.606 1.00 75.19 207 GLY A O 1
ATOM 1552 N N . TYR A 1 208 ? 7.960 13.061 -6.672 1.00 81.12 208 TYR A N 1
ATOM 1553 C CA . TYR A 1 208 ? 7.395 11.719 -6.587 1.00 81.12 208 TYR A CA 1
ATOM 1554 C C . TYR A 1 208 ? 5.888 11.778 -6.306 1.00 81.12 208 TYR A C 1
ATOM 1556 O O . TYR A 1 208 ? 5.437 12.483 -5.402 1.00 81.12 208 TYR A O 1
ATOM 1564 N N . ALA A 1 209 ? 5.116 11.032 -7.084 1.00 83.62 209 ALA A N 1
ATOM 1565 C CA . ALA A 1 209 ? 3.680 10.876 -6.941 1.00 83.62 209 ALA A CA 1
ATOM 1566 C C . ALA A 1 209 ? 3.339 9.396 -6.791 1.00 83.62 209 ALA A C 1
ATOM 1568 O O . ALA A 1 209 ? 3.979 8.535 -7.399 1.00 83.62 209 ALA A O 1
ATOM 1569 N N . TRP A 1 210 ? 2.301 9.111 -6.013 1.00 87.56 210 TRP A N 1
ATOM 1570 C CA . TRP A 1 210 ? 1.769 7.767 -5.869 1.00 87.56 210 TRP A CA 1
ATOM 1571 C C . TRP A 1 210 ? 0.239 7.789 -5.902 1.00 87.56 210 TRP A C 1
ATOM 1573 O O . TRP A 1 210 ? -0.412 8.789 -5.585 1.00 87.56 210 TRP A O 1
ATOM 1583 N N . THR A 1 211 ? -0.335 6.671 -6.313 1.00 92.81 211 THR A N 1
ATOM 1584 C CA . THR A 1 211 ? -1.748 6.339 -6.155 1.00 92.81 211 THR A CA 1
ATOM 1585 C C . THR A 1 211 ? -1.806 4.856 -5.868 1.00 92.81 211 THR A C 1
ATOM 1587 O O . THR A 1 211 ? -1.419 4.071 -6.733 1.00 92.81 211 THR A O 1
ATOM 1590 N N . GLU A 1 212 ? -2.270 4.488 -4.683 1.00 93.88 212 GLU A N 1
ATOM 1591 C CA . GLU A 1 212 ? -2.367 3.107 -4.227 1.00 93.88 212 GLU A CA 1
ATOM 1592 C C . GLU A 1 212 ? -3.769 2.784 -3.721 1.00 93.88 212 GLU A C 1
ATOM 1594 O O . GLU A 1 212 ? -4.424 3.617 -3.102 1.00 93.88 212 GLU A O 1
ATOM 1599 N N . PHE A 1 213 ? -4.198 1.547 -3.968 1.00 96.88 213 PHE A N 1
ATOM 1600 C CA . PHE A 1 213 ? -5.330 0.912 -3.318 1.00 96.88 213 PHE A CA 1
ATOM 1601 C C . PHE A 1 213 ? -4.888 -0.370 -2.607 1.00 96.88 213 PHE A C 1
ATOM 1603 O O . PHE A 1 213 ? -4.497 -1.351 -3.249 1.00 96.88 213 PHE A O 1
ATOM 1610 N N . SER A 1 214 ? -5.042 -0.370 -1.286 1.00 95.88 214 SER A N 1
ATOM 1611 C CA . SER A 1 214 ? -4.938 -1.535 -0.411 1.00 95.88 214 SER A CA 1
ATOM 1612 C C . SER A 1 214 ? -6.309 -2.199 -0.276 1.00 95.88 214 SER A C 1
ATOM 1614 O O . SER A 1 214 ? -7.162 -1.762 0.497 1.00 95.88 214 SER A O 1
ATOM 1616 N N . VAL A 1 215 ? -6.560 -3.225 -1.090 1.00 97.50 215 VAL A N 1
ATOM 1617 C CA . VAL A 1 215 ? -7.882 -3.825 -1.326 1.00 97.50 215 VAL A CA 1
ATOM 1618 C C . VAL A 1 215 ? -8.122 -5.036 -0.426 1.00 97.50 215 VAL A C 1
ATOM 1620 O O . VAL A 1 215 ? -7.340 -5.989 -0.416 1.00 97.50 215 VAL A O 1
ATOM 1623 N N . GLN A 1 216 ? -9.256 -5.035 0.276 1.00 95.88 216 GLN A N 1
ATOM 1624 C CA . GLN A 1 216 ? -9.708 -6.144 1.119 1.00 95.88 216 GLN A CA 1
ATOM 1625 C C . GLN A 1 216 ? -10.707 -7.022 0.356 1.00 95.88 216 GLN A C 1
ATOM 1627 O O . GLN A 1 216 ? -11.737 -6.519 -0.097 1.00 95.88 216 GLN A O 1
ATOM 1632 N N . LEU A 1 217 ? -10.443 -8.328 0.238 1.00 96.31 217 LEU A N 1
ATOM 1633 C CA . LEU A 1 217 ? -11.320 -9.316 -0.410 1.00 96.31 217 LEU A CA 1
ATOM 1634 C C . LEU A 1 217 ? -11.765 -10.378 0.618 1.00 96.31 217 LEU A C 1
ATOM 1636 O O . LEU A 1 217 ? -11.290 -11.516 0.575 1.00 96.31 217 LEU A O 1
ATOM 1640 N N . PRO A 1 218 ? -12.650 -10.024 1.572 1.00 92.31 218 PRO A N 1
ATOM 1641 C CA . PRO A 1 218 ? -13.019 -10.910 2.678 1.00 92.31 218 PRO A CA 1
ATOM 1642 C C . PRO A 1 218 ? -13.696 -12.205 2.216 1.00 92.31 218 PRO A C 1
ATOM 1644 O O . PRO A 1 218 ? -13.404 -13.265 2.752 1.00 92.31 218 PRO A O 1
ATOM 1647 N N . ASP A 1 219 ? -14.530 -12.153 1.174 1.00 92.31 219 ASP A N 1
ATOM 1648 C CA . ASP A 1 219 ? -15.264 -13.329 0.678 1.00 92.31 219 ASP A CA 1
ATOM 1649 C C . ASP A 1 219 ? -14.351 -14.437 0.125 1.00 92.31 219 ASP A C 1
ATOM 1651 O O . ASP A 1 219 ? -14.778 -15.587 -0.007 1.00 92.31 219 ASP A O 1
ATOM 1655 N N . THR A 1 220 ? -13.108 -14.099 -0.227 1.00 93.44 220 THR A N 1
ATOM 1656 C CA . THR A 1 220 ? -12.121 -15.044 -0.757 1.00 93.44 220 THR A CA 1
ATOM 1657 C C . THR A 1 220 ? -10.903 -15.212 0.147 1.00 93.44 220 THR A C 1
ATOM 1659 O O . THR A 1 220 ? -9.954 -15.871 -0.271 1.00 93.44 220 THR A O 1
ATOM 1662 N N . ASP A 1 221 ? -10.917 -14.659 1.367 1.00 94.50 221 ASP A N 1
ATOM 1663 C CA . ASP A 1 221 ? -9.777 -14.647 2.295 1.00 94.50 221 ASP A CA 1
ATOM 1664 C C . ASP A 1 221 ? -8.486 -14.123 1.628 1.00 94.50 221 ASP A C 1
ATOM 1666 O O . ASP A 1 221 ? -7.396 -14.696 1.751 1.00 94.50 221 ASP A O 1
ATOM 1670 N N . GLN A 1 222 ? -8.613 -13.049 0.846 1.00 95.94 222 GLN A N 1
ATOM 1671 C CA . GLN A 1 222 ? -7.519 -12.469 0.070 1.00 95.94 222 GLN A CA 1
ATOM 1672 C C . GLN A 1 222 ? -7.372 -10.964 0.301 1.00 95.94 222 GLN A C 1
ATOM 1674 O O . GLN A 1 222 ? -8.266 -10.265 0.780 1.00 95.94 222 GLN A O 1
ATOM 1679 N N . GLY A 1 223 ? -6.211 -10.457 -0.088 1.00 96.50 223 GLY A N 1
ATOM 1680 C CA . GLY A 1 223 ? -5.950 -9.036 -0.241 1.00 96.50 223 GLY A CA 1
ATOM 1681 C C . GLY A 1 223 ? -5.287 -8.757 -1.573 1.00 96.50 223 GLY A C 1
ATOM 1682 O O . GLY A 1 223 ? -4.727 -9.659 -2.203 1.00 96.50 223 GLY A O 1
ATOM 1683 N N . MET A 1 224 ? -5.333 -7.501 -1.990 1.00 96.75 224 MET A N 1
ATOM 1684 C CA . MET A 1 224 ? -4.695 -7.066 -3.219 1.00 96.75 224 MET A CA 1
ATOM 1685 C C . MET A 1 224 ? -4.089 -5.676 -3.048 1.00 96.75 224 MET A C 1
ATOM 1687 O O . MET A 1 224 ? -4.733 -4.793 -2.494 1.00 96.75 224 MET A O 1
ATOM 1691 N N . LEU A 1 225 ? -2.870 -5.486 -3.548 1.00 95.38 225 LEU A N 1
ATOM 1692 C CA . LEU A 1 225 ? -2.284 -4.161 -3.744 1.00 95.38 225 LEU A CA 1
ATOM 1693 C C . LEU A 1 225 ? -2.379 -3.784 -5.213 1.00 95.38 225 LEU A C 1
ATOM 1695 O O . LEU A 1 225 ? -2.058 -4.600 -6.082 1.00 95.38 225 LEU A O 1
ATOM 1699 N N . ILE A 1 226 ? -2.800 -2.553 -5.487 1.00 96.62 226 ILE A N 1
ATOM 1700 C CA . ILE A 1 226 ? -2.846 -1.970 -6.828 1.00 96.62 226 ILE A CA 1
ATOM 1701 C C . ILE A 1 226 ? -2.302 -0.559 -6.736 1.00 96.62 226 ILE A C 1
ATOM 1703 O O . ILE A 1 226 ? -2.901 0.266 -6.056 1.00 96.62 226 ILE A O 1
ATOM 1707 N N . ALA A 1 227 ? -1.230 -0.248 -7.454 1.00 94.25 227 ALA A N 1
ATOM 1708 C CA . ALA A 1 227 ? -0.725 1.111 -7.438 1.00 94.25 227 ALA A CA 1
ATOM 1709 C C . ALA A 1 227 ? 0.000 1.535 -8.708 1.00 94.25 227 ALA A C 1
ATOM 1711 O O . ALA A 1 227 ? 0.402 0.740 -9.566 1.00 94.25 227 ALA A O 1
ATOM 1712 N N . VAL A 1 228 ? 0.189 2.848 -8.774 1.00 94.50 228 VAL A N 1
ATOM 1713 C CA . VAL A 1 228 ? 1.149 3.511 -9.636 1.00 94.50 228 VAL A CA 1
ATOM 1714 C C . VAL A 1 228 ? 2.006 4.446 -8.799 1.00 94.50 228 VAL A C 1
ATOM 1716 O O . VAL A 1 228 ? 1.500 5.267 -8.039 1.00 94.50 228 VAL A O 1
ATOM 1719 N N . THR A 1 229 ? 3.312 4.349 -8.983 1.00 90.81 229 THR A N 1
ATOM 1720 C CA . THR A 1 229 ? 4.281 5.340 -8.520 1.00 90.81 229 THR A CA 1
ATOM 1721 C C . THR A 1 229 ? 4.856 6.050 -9.736 1.00 90.81 229 THR A C 1
ATOM 1723 O O . THR A 1 229 ? 4.928 5.478 -10.825 1.00 90.81 229 THR A O 1
ATOM 1726 N N . GLY A 1 230 ? 5.233 7.317 -9.615 1.00 87.62 230 GLY A N 1
ATOM 1727 C CA . GLY A 1 230 ? 5.717 8.074 -10.763 1.00 87.62 230 GLY A CA 1
ATOM 1728 C C . GLY A 1 230 ? 6.536 9.290 -10.380 1.00 87.62 230 GLY A C 1
ATOM 1729 O O . GLY A 1 230 ? 6.319 9.911 -9.346 1.00 87.62 230 GLY A O 1
ATOM 1730 N N . GLN A 1 231 ? 7.484 9.640 -11.242 1.00 88.50 231 GLN A N 1
ATOM 1731 C CA . GLN A 1 231 ? 8.224 10.897 -11.177 1.00 88.50 231 GLN A CA 1
ATOM 1732 C C . GLN A 1 231 ? 8.620 11.300 -12.603 1.00 88.50 231 GLN A C 1
ATOM 1734 O O . GLN A 1 231 ? 8.797 10.445 -13.471 1.00 88.50 231 GLN A O 1
ATOM 1739 N N . GLN A 1 232 ? 8.705 12.603 -12.870 1.00 87.88 232 GLN A N 1
ATOM 1740 C CA . GLN A 1 232 ? 8.826 13.145 -14.228 1.00 87.88 232 GLN A CA 1
ATOM 1741 C C . GLN A 1 232 ? 10.045 12.633 -15.021 1.00 87.88 232 GLN A C 1
ATOM 1743 O O . GLN A 1 232 ? 9.922 12.414 -16.225 1.00 87.88 232 GLN A O 1
ATOM 1748 N N . ASP A 1 233 ? 11.191 12.438 -14.372 1.00 87.88 233 ASP A N 1
ATOM 1749 C CA . ASP A 1 233 ? 12.453 12.044 -15.009 1.00 87.88 233 ASP A CA 1
ATOM 1750 C C . ASP A 1 233 ? 12.602 10.523 -15.164 1.00 87.88 233 ASP A C 1
ATOM 1752 O O . ASP A 1 233 ? 13.372 10.074 -16.007 1.00 87.88 233 ASP A O 1
ATOM 1756 N N . VAL A 1 234 ? 11.876 9.720 -14.374 1.00 89.31 234 VAL A N 1
ATOM 1757 C CA . VAL A 1 234 ? 11.929 8.241 -14.435 1.00 89.31 234 VAL A CA 1
ATOM 1758 C C . VAL A 1 234 ? 10.680 7.587 -15.022 1.00 89.31 234 VAL A C 1
ATOM 1760 O O . VAL A 1 234 ? 10.727 6.421 -15.421 1.00 89.31 234 VAL A O 1
ATOM 1763 N N . GLY A 1 235 ? 9.564 8.309 -15.096 1.00 91.12 235 GLY A N 1
ATOM 1764 C CA . GLY A 1 235 ? 8.268 7.805 -15.541 1.00 91.12 235 GLY A CA 1
ATOM 1765 C C . GLY A 1 235 ? 7.530 6.979 -14.485 1.00 91.12 235 GLY A C 1
ATOM 1766 O O . GLY A 1 235 ? 7.933 6.897 -13.326 1.00 91.12 235 GLY A O 1
ATOM 1767 N N . ASN A 1 236 ? 6.433 6.349 -14.908 1.00 93.25 236 ASN A N 1
ATOM 1768 C CA . ASN A 1 236 ? 5.550 5.604 -14.011 1.00 93.25 236 ASN A CA 1
ATOM 1769 C C . ASN A 1 236 ? 5.994 4.147 -13.835 1.00 93.25 236 ASN A C 1
ATOM 1771 O O . ASN A 1 236 ? 6.525 3.524 -14.764 1.00 93.25 236 ASN A O 1
ATOM 1775 N N . LEU A 1 237 ? 5.729 3.593 -12.658 1.00 93.69 237 LEU A N 1
ATOM 1776 C CA . LEU A 1 237 ? 5.794 2.178 -12.351 1.00 93.69 237 LEU A CA 1
ATOM 1777 C C . LEU A 1 237 ? 4.426 1.713 -11.844 1.00 93.69 237 LEU A C 1
ATOM 1779 O O . LEU A 1 237 ? 3.976 2.132 -10.786 1.00 93.69 237 LEU A O 1
ATOM 1783 N N . TYR A 1 238 ? 3.777 0.839 -12.613 1.00 94.94 238 TYR A N 1
ATOM 1784 C CA . TYR A 1 238 ? 2.518 0.199 -12.227 1.00 94.94 238 TYR A CA 1
ATOM 1785 C C . TYR A 1 238 ? 2.776 -1.184 -11.645 1.00 94.94 238 TYR A C 1
ATOM 1787 O O . TYR A 1 238 ? 3.637 -1.915 -12.151 1.00 94.94 238 TYR A O 1
ATOM 1795 N N . TYR A 1 239 ? 1.990 -1.551 -10.639 1.00 93.06 239 TYR A N 1
ATOM 1796 C CA . TYR A 1 239 ? 1.992 -2.878 -10.039 1.00 93.06 239 TYR A CA 1
ATOM 1797 C C . TYR A 1 239 ? 0.605 -3.257 -9.525 1.00 93.06 239 TYR A C 1
ATOM 1799 O O . TYR A 1 239 ? -0.180 -2.414 -9.094 1.00 93.06 239 TYR A O 1
ATOM 1807 N N . ALA A 1 240 ? 0.304 -4.548 -9.602 1.00 95.94 240 ALA A N 1
ATOM 1808 C CA . ALA A 1 240 ? -0.908 -5.119 -9.051 1.00 95.94 240 ALA A CA 1
ATOM 1809 C C . ALA A 1 240 ? -0.623 -6.561 -8.635 1.00 95.94 240 ALA A C 1
ATOM 1811 O O . ALA A 1 240 ? -0.152 -7.356 -9.453 1.00 95.94 240 ALA A O 1
ATOM 1812 N N . MET A 1 241 ? -0.898 -6.901 -7.380 1.00 95.62 241 MET A N 1
ATOM 1813 C CA . MET A 1 241 ? -0.629 -8.225 -6.825 1.00 95.62 241 MET A CA 1
ATOM 1814 C C . MET A 1 241 ? -1.773 -8.685 -5.938 1.00 95.62 241 MET A C 1
ATOM 1816 O O . MET A 1 241 ? -2.273 -7.917 -5.129 1.00 95.62 241 MET A O 1
ATOM 1820 N N . LEU A 1 242 ? -2.146 -9.955 -6.069 1.00 96.00 242 LEU A N 1
ATOM 1821 C CA . LEU A 1 242 ? -3.179 -10.625 -5.280 1.00 96.00 242 LEU A CA 1
ATOM 1822 C C . LEU A 1 242 ? -2.520 -11.723 -4.440 1.00 96.00 242 LEU A C 1
ATOM 1824 O O . LEU A 1 242 ? -1.644 -12.439 -4.932 1.00 96.00 242 LEU A O 1
ATOM 1828 N N . GLY A 1 243 ? -2.940 -11.880 -3.188 1.00 95.38 243 GLY A N 1
ATOM 1829 C CA . GLY A 1 243 ? -2.450 -12.938 -2.306 1.00 95.38 243 GLY A CA 1
ATOM 1830 C C . GLY A 1 243 ? -3.402 -13.235 -1.149 1.00 95.38 243 GLY A C 1
ATOM 1831 O O . GLY A 1 243 ? -4.437 -12.589 -1.008 1.00 95.38 243 GLY A O 1
ATOM 1832 N N . GLY A 1 244 ? -3.042 -14.213 -0.315 1.00 94.19 244 GLY A N 1
ATOM 1833 C CA . GLY A 1 244 ? -3.859 -14.696 0.802 1.00 94.19 244 GLY A CA 1
ATOM 1834 C C . GLY A 1 244 ? -4.217 -16.161 0.586 1.00 94.19 244 GLY A C 1
ATOM 1835 O O . GLY A 1 244 ? -3.326 -17.001 0.430 1.00 94.19 244 GLY A O 1
ATOM 1836 N N . ALA A 1 245 ? -5.505 -16.496 0.536 1.00 93.75 245 ALA A N 1
ATOM 1837 C CA . ALA A 1 245 ? -5.931 -17.852 0.214 1.00 93.75 245 ALA A CA 1
ATOM 1838 C C . ALA A 1 245 ? -5.312 -18.353 -1.105 1.00 93.75 245 ALA A C 1
ATOM 1840 O O . ALA A 1 245 ? -5.354 -17.686 -2.143 1.00 93.75 245 ALA A O 1
ATOM 1841 N N . GLY A 1 246 ? -4.724 -19.553 -1.047 1.00 93.19 246 GLY A N 1
ATOM 1842 C CA . GLY A 1 246 ? -4.006 -20.184 -2.159 1.00 93.19 246 GLY A CA 1
ATOM 1843 C C . GLY A 1 246 ? -2.518 -19.826 -2.255 1.00 93.19 246 GLY A C 1
ATOM 1844 O O . GLY A 1 246 ? -1.804 -20.460 -3.033 1.00 93.19 246 GLY A O 1
ATOM 1845 N N . SER A 1 247 ? -2.025 -18.867 -1.467 1.00 94.44 247 SER A N 1
ATOM 1846 C CA . SER A 1 247 ? -0.606 -18.512 -1.427 1.00 94.44 247 SER A CA 1
ATOM 1847 C C . SER A 1 247 ? 0.263 -19.647 -0.883 1.00 94.44 247 SER A C 1
ATOM 1849 O O . SER A 1 247 ? -0.085 -20.332 0.080 1.00 94.44 247 SER A O 1
ATOM 1851 N N . SER A 1 248 ? 1.455 -19.802 -1.458 1.00 91.75 248 SER A N 1
ATOM 1852 C CA . SER A 1 248 ? 2.521 -20.626 -0.886 1.00 91.75 248 SER A CA 1
ATOM 1853 C C . SER A 1 248 ? 3.370 -19.827 0.101 1.00 91.75 248 SER A C 1
ATOM 1855 O O . SER A 1 248 ? 3.581 -18.627 -0.081 1.00 91.75 248 SER A O 1
ATOM 1857 N N . GLN A 1 249 ? 3.918 -20.500 1.114 1.00 87.56 249 GLN A N 1
ATOM 1858 C CA . GLN A 1 249 ? 4.872 -19.886 2.038 1.00 87.56 249 GLN A CA 1
ATOM 1859 C C . GLN A 1 249 ? 6.257 -19.714 1.401 1.00 87.56 249 GLN A C 1
ATOM 1861 O O . GLN A 1 249 ? 6.806 -20.638 0.798 1.00 87.56 249 GLN A O 1
ATOM 1866 N N . SER A 1 250 ? 6.838 -18.534 1.590 1.00 82.25 250 SER A N 1
ATOM 1867 C CA . SER A 1 250 ? 8.244 -18.224 1.350 1.00 82.25 250 SER A CA 1
ATOM 1868 C C . SER A 1 250 ? 9.139 -18.771 2.466 1.00 82.25 250 SER A C 1
ATOM 1870 O O . SER A 1 250 ? 8.691 -19.085 3.568 1.00 82.25 250 SER A O 1
ATOM 1872 N N . GLY A 1 251 ? 10.450 -18.840 2.208 1.00 74.25 251 GLY A N 1
ATOM 1873 C CA . GLY A 1 251 ? 11.433 -19.320 3.191 1.00 74.25 251 GLY A CA 1
ATOM 1874 C C . GLY A 1 251 ? 11.564 -18.451 4.452 1.00 74.25 251 GLY A C 1
ATOM 1875 O O . GLY A 1 251 ? 12.047 -18.934 5.472 1.00 74.25 251 GLY A O 1
ATOM 1876 N N . ASN A 1 252 ? 11.118 -17.194 4.401 1.00 76.38 252 ASN A N 1
ATOM 1877 C CA . ASN A 1 252 ? 11.018 -16.273 5.541 1.00 76.38 252 ASN A CA 1
ATOM 1878 C C . ASN A 1 252 ? 9.693 -16.418 6.328 1.00 76.38 252 ASN A C 1
ATOM 1880 O O . ASN A 1 252 ? 9.493 -15.697 7.302 1.00 76.38 252 ASN A O 1
ATOM 1884 N N . GLY A 1 253 ? 8.803 -17.333 5.927 1.00 81.94 253 GLY A N 1
ATOM 1885 C CA . GLY A 1 253 ? 7.522 -17.605 6.585 1.00 81.94 253 GLY A CA 1
ATOM 1886 C C . GLY A 1 253 ? 6.347 -16.734 6.128 1.00 81.94 253 GLY A C 1
ATOM 1887 O O . GLY A 1 253 ? 5.232 -16.975 6.584 1.00 81.94 253 GLY A O 1
ATOM 1888 N N . THR A 1 254 ? 6.558 -15.760 5.236 1.00 88.62 254 THR A N 1
ATOM 1889 C CA . THR A 1 254 ? 5.469 -14.958 4.651 1.00 88.62 254 THR A CA 1
ATOM 1890 C C . THR A 1 254 ? 4.798 -15.694 3.494 1.00 88.62 254 THR A C 1
ATOM 1892 O O . THR A 1 254 ? 5.313 -16.686 2.977 1.00 88.62 254 THR A O 1
ATOM 1895 N N . LEU A 1 255 ? 3.635 -15.217 3.074 1.00 90.50 255 LEU A N 1
ATOM 1896 C CA . LEU A 1 255 ? 2.892 -15.717 1.930 1.00 90.50 255 LEU A CA 1
ATOM 1897 C C . LEU A 1 255 ? 3.309 -14.987 0.653 1.00 90.50 255 LEU A C 1
ATOM 1899 O O . LEU A 1 255 ? 3.408 -13.762 0.626 1.00 90.50 255 LEU A O 1
ATOM 1903 N N . GLN A 1 256 ? 3.541 -15.744 -0.416 1.00 91.56 256 GLN A N 1
ATOM 1904 C CA . GLN A 1 256 ? 3.789 -15.190 -1.747 1.00 91.56 256 GLN A CA 1
ATOM 1905 C C . GLN A 1 256 ? 2.479 -14.746 -2.402 1.00 91.56 256 GLN A C 1
ATOM 1907 O O . GLN A 1 256 ? 1.450 -15.383 -2.165 1.00 91.56 256 GLN A O 1
ATOM 1912 N N . PRO A 1 257 ? 2.494 -13.733 -3.280 1.00 93.88 257 PRO A N 1
ATOM 1913 C CA . PRO A 1 257 ? 1.338 -13.427 -4.110 1.00 93.88 257 PRO A CA 1
ATOM 1914 C C . PRO A 1 257 ? 0.929 -14.660 -4.927 1.00 93.88 257 PRO A C 1
ATOM 1916 O O . PRO A 1 257 ? 1.777 -15.355 -5.490 1.00 93.88 257 PRO A O 1
ATOM 1919 N N . THR A 1 258 ? -0.370 -14.938 -5.005 1.00 93.50 258 THR A N 1
ATOM 1920 C CA . THR A 1 258 ? -0.924 -15.962 -5.907 1.00 93.50 258 THR A CA 1
ATOM 1921 C C . THR A 1 258 ? -0.921 -15.486 -7.353 1.00 93.50 258 THR A C 1
ATOM 1923 O O . THR A 1 258 ? -0.929 -16.290 -8.286 1.00 93.50 258 THR A O 1
ATOM 1926 N N . ALA A 1 259 ? -0.914 -14.169 -7.540 1.00 92.56 259 ALA A N 1
ATOM 1927 C CA . ALA A 1 259 ? -1.032 -13.528 -8.827 1.00 92.56 259 ALA A CA 1
ATOM 1928 C C . ALA A 1 259 ? -0.305 -12.179 -8.831 1.00 92.56 259 ALA A C 1
ATOM 1930 O O . ALA A 1 259 ? -0.394 -11.399 -7.889 1.00 92.56 259 ALA A O 1
ATOM 1931 N N . ASN A 1 260 ? 0.365 -11.897 -9.945 1.00 92.69 260 ASN A N 1
ATOM 1932 C CA . ASN A 1 260 ? 0.933 -10.594 -10.275 1.00 92.69 260 ASN A CA 1
ATOM 1933 C C . ASN A 1 260 ? 0.525 -10.224 -11.710 1.00 92.69 260 ASN A C 1
ATOM 1935 O O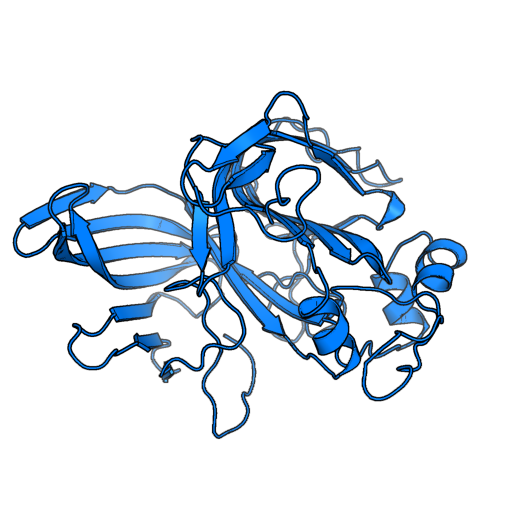 . ASN A 1 260 ? 0.259 -11.118 -12.529 1.00 92.69 260 ASN A O 1
ATOM 1939 N N . TRP A 1 261 ? 0.452 -8.934 -12.019 1.00 94.31 261 TRP A N 1
ATOM 1940 C CA . TRP A 1 261 ? 0.252 -8.434 -13.377 1.00 94.31 261 TR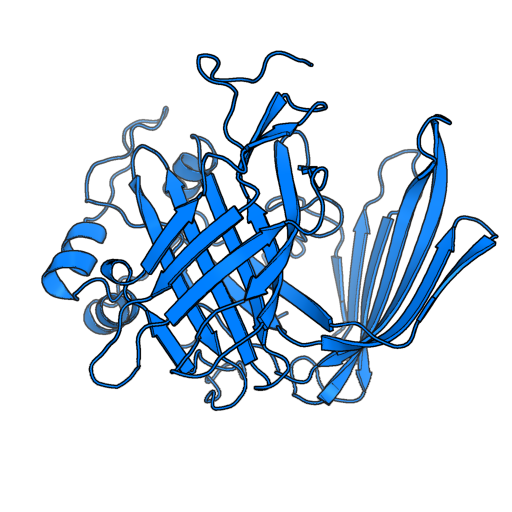P A CA 1
ATOM 1941 C C . TRP A 1 261 ? 1.518 -7.724 -13.871 1.00 94.31 261 TRP A C 1
ATOM 1943 O O . TRP A 1 261 ? 2.079 -6.901 -13.149 1.00 94.31 261 TRP A O 1
ATOM 1953 N N . PRO A 1 262 ? 1.981 -8.014 -15.102 1.00 94.44 262 PRO A N 1
ATOM 1954 C CA . PRO A 1 262 ? 3.051 -7.246 -15.729 1.00 94.44 262 PRO A CA 1
ATOM 1955 C C . PRO A 1 262 ? 2.680 -5.766 -15.832 1.00 94.44 262 PRO A C 1
ATOM 1957 O O . PRO A 1 262 ? 1.514 -5.435 -16.037 1.00 94.44 262 PRO A O 1
ATOM 1960 N N . GLN A 1 263 ? 3.669 -4.874 -15.785 1.00 92.25 263 GLN A N 1
ATOM 1961 C CA . GLN A 1 263 ? 3.436 -3.425 -15.791 1.00 92.25 263 GLN A CA 1
ATOM 1962 C C . GLN A 1 263 ? 2.555 -2.947 -16.958 1.00 92.25 263 GLN A C 1
ATOM 1964 O O . GLN A 1 263 ? 1.687 -2.101 -16.770 1.00 92.25 263 GLN A O 1
ATOM 1969 N N . GLY A 1 264 ? 2.752 -3.499 -18.159 1.00 92.25 264 GLY A N 1
ATOM 1970 C CA . GLY A 1 264 ? 1.969 -3.140 -19.349 1.00 92.25 264 GLY A CA 1
ATOM 1971 C C . GLY A 1 264 ? 0.527 -3.661 -19.357 1.00 92.25 264 GLY A C 1
ATOM 1972 O O . GLY A 1 264 ? -0.234 -3.294 -20.245 1.00 92.25 264 GLY A O 1
ATOM 1973 N N . ALA A 1 265 ? 0.164 -4.513 -18.396 1.00 96.56 265 ALA A N 1
ATOM 1974 C CA . ALA A 1 265 ? -1.162 -5.106 -18.243 1.00 96.56 265 ALA A CA 1
ATOM 1975 C C . ALA A 1 265 ? -2.006 -4.404 -17.164 1.00 96.56 265 ALA A C 1
ATOM 1977 O O . ALA A 1 265 ? -3.084 -4.895 -16.835 1.00 96.56 265 ALA A O 1
ATOM 1978 N N . ILE A 1 266 ? -1.510 -3.310 -16.577 1.00 97.88 266 ILE A N 1
ATOM 1979 C CA . ILE A 1 266 ? -2.151 -2.597 -15.470 1.00 97.88 266 ILE A CA 1
ATOM 1980 C C . ILE A 1 266 ? -2.525 -1.197 -15.939 1.00 97.88 266 ILE A C 1
ATOM 1982 O O . ILE A 1 266 ? -1.668 -0.416 -16.348 1.00 97.88 266 ILE A O 1
ATOM 1986 N N . HIS A 1 267 ? -3.808 -0.865 -15.834 1.00 97.75 267 HIS A N 1
ATOM 1987 C CA . HIS A 1 267 ? -4.351 0.418 -16.262 1.00 97.75 267 HIS A CA 1
ATOM 1988 C C . HIS A 1 267 ? -5.123 1.038 -15.103 1.00 97.75 267 HIS A C 1
ATOM 1990 O O . HIS A 1 267 ? -6.191 0.550 -14.746 1.00 97.75 267 HIS A O 1
ATOM 1996 N N . ILE A 1 268 ? -4.595 2.115 -14.522 1.00 97.94 268 ILE A N 1
ATOM 1997 C CA . ILE A 1 268 ? -5.252 2.883 -13.455 1.00 97.94 268 ILE A CA 1
ATOM 1998 C C . ILE A 1 268 ? -5.653 4.228 -14.052 1.00 97.94 268 ILE A C 1
ATOM 2000 O O . ILE A 1 268 ? -4.797 5.036 -14.406 1.00 97.94 268 ILE A O 1
ATOM 2004 N N . THR A 1 269 ? -6.955 4.447 -14.218 1.00 97.50 269 THR A N 1
ATOM 2005 C CA . THR A 1 269 ? -7.498 5.627 -14.897 1.00 97.50 269 THR A CA 1
ATOM 2006 C C . THR A 1 269 ? -8.359 6.431 -13.926 1.00 97.50 269 THR A C 1
ATOM 2008 O O . THR A 1 269 ? -9.432 5.951 -13.557 1.00 97.50 269 THR A O 1
ATOM 2011 N N . PRO A 1 270 ? -7.941 7.639 -13.511 1.00 96.38 270 PRO A N 1
ATOM 2012 C CA . PRO A 1 270 ? -8.801 8.510 -12.719 1.00 96.38 270 PRO A CA 1
ATOM 2013 C C . PRO A 1 270 ? -10.005 8.993 -13.537 1.00 96.38 270 PRO A C 1
ATOM 2015 O O . PRO A 1 270 ? -9.876 9.274 -14.732 1.00 96.38 270 PRO A O 1
ATOM 2018 N N . ASP A 1 271 ? -11.159 9.158 -12.892 1.00 96.81 271 ASP A N 1
ATOM 2019 C CA . ASP A 1 271 ? -12.297 9.876 -13.466 1.00 96.81 271 ASP A CA 1
ATOM 2020 C C . ASP A 1 271 ? -12.130 11.386 -13.215 1.00 96.81 271 ASP A C 1
ATOM 2022 O O . ASP A 1 271 ? -12.318 11.848 -12.084 1.00 96.81 271 ASP A O 1
ATOM 2026 N N . PRO A 1 272 ? -11.835 12.202 -14.243 1.00 93.19 272 PRO A N 1
ATOM 2027 C CA . PRO A 1 272 ? -11.629 13.638 -14.066 1.00 93.19 272 PRO A CA 1
ATOM 2028 C C . PRO A 1 272 ? -12.891 14.379 -13.600 1.00 93.19 272 PRO A C 1
ATOM 2030 O O . PRO A 1 272 ? -12.793 15.504 -13.110 1.00 93.19 272 PRO A O 1
ATOM 2033 N N . THR A 1 273 ? -14.083 13.790 -13.733 1.00 95.94 273 THR A N 1
ATOM 2034 C CA . THR A 1 273 ? -15.330 14.394 -13.238 1.00 95.94 273 THR A CA 1
ATOM 2035 C C . THR A 1 273 ? -15.509 14.231 -11.727 1.00 95.94 273 THR A C 1
ATOM 2037 O O . THR A 1 273 ? -16.275 14.981 -11.125 1.00 95.94 273 THR A O 1
ATOM 2040 N N . SER A 1 274 ? -14.750 13.323 -11.105 1.00 96.62 274 SER A N 1
ATOM 2041 C CA . SER A 1 274 ? -14.735 13.075 -9.656 1.00 96.62 274 SER A CA 1
ATOM 2042 C C . SER A 1 274 ? -13.788 13.997 -8.876 1.00 96.62 274 SER A C 1
ATOM 2044 O O . SER A 1 274 ? -13.537 13.780 -7.693 1.00 96.62 274 SER A O 1
ATOM 2046 N N . THR A 1 275 ? -13.234 15.009 -9.543 1.00 95.12 275 THR A N 1
ATOM 2047 C CA . THR A 1 275 ? -12.222 15.894 -8.972 1.00 95.12 275 THR A CA 1
ATOM 2048 C C . THR A 1 275 ? -12.750 16.667 -7.759 1.00 95.12 275 THR A C 1
ATOM 2050 O O . THR A 1 275 ? -13.814 17.288 -7.816 1.00 95.12 275 THR A O 1
ATOM 2053 N N . TRP A 1 276 ? -11.958 16.710 -6.690 1.00 94.62 276 TRP A N 1
ATOM 2054 C CA . TRP A 1 276 ? -12.182 17.522 -5.500 1.00 94.62 276 TRP A CA 1
ATOM 2055 C C . TRP A 1 276 ? -10.946 18.371 -5.198 1.00 94.62 276 TRP A C 1
ATOM 2057 O O . TRP A 1 276 ? -9.816 17.888 -5.234 1.00 94.62 276 TRP A O 1
ATOM 2067 N N . THR A 1 277 ? -11.164 19.653 -4.913 1.00 93.12 277 THR A N 1
ATOM 2068 C CA . THR A 1 277 ? -10.117 20.560 -4.436 1.00 93.12 277 THR A CA 1
ATOM 2069 C C . THR A 1 277 ? -10.231 20.674 -2.926 1.00 93.12 277 THR A C 1
ATOM 2071 O O . THR A 1 277 ? -11.271 21.117 -2.432 1.00 93.12 277 THR A O 1
ATOM 2074 N N . SER A 1 278 ? -9.166 20.316 -2.211 1.00 89.94 278 SER A N 1
ATOM 2075 C CA . SER A 1 278 ? -9.113 20.495 -0.764 1.00 89.94 278 SER A CA 1
ATOM 2076 C C . SER A 1 278 ? -9.256 21.979 -0.413 1.00 89.94 278 SER A C 1
ATOM 2078 O O . SER A 1 278 ? -8.504 22.805 -0.939 1.00 89.94 278 SER A O 1
ATOM 2080 N N . PRO A 1 279 ? -10.182 22.353 0.486 1.00 87.25 279 PRO A N 1
ATOM 2081 C CA . PRO A 1 279 ? -10.261 23.718 0.987 1.00 87.25 279 PRO A CA 1
ATOM 2082 C C . PRO A 1 279 ? -9.095 24.068 1.927 1.00 87.25 279 PRO A C 1
ATOM 2084 O O . PRO A 1 279 ? -8.916 25.245 2.225 1.00 87.25 279 PRO A O 1
ATOM 2087 N N . HIS A 1 280 ? -8.322 23.079 2.396 1.00 83.75 280 HIS A N 1
ATOM 2088 C CA . HIS A 1 280 ? -7.244 23.264 3.377 1.00 83.75 280 HIS A CA 1
ATOM 2089 C C . HIS A 1 280 ? -5.885 23.465 2.712 1.00 83.75 280 HIS A C 1
ATOM 2091 O O . HIS A 1 280 ? -5.079 24.275 3.158 1.00 83.75 280 HIS A O 1
ATOM 2097 N N . SER A 1 281 ? -5.625 22.719 1.642 1.00 84.44 281 SER A N 1
ATOM 2098 C CA . SER A 1 281 ? -4.315 22.665 0.988 1.00 84.44 281 SER A CA 1
ATOM 2099 C C . SER A 1 281 ? -4.341 23.169 -0.460 1.00 84.44 281 SER A C 1
ATOM 2101 O O . SER A 1 281 ? -3.295 23.304 -1.095 1.00 84.44 281 SER A O 1
ATOM 2103 N N . CYS A 1 282 ? -5.541 23.394 -1.005 1.00 87.69 282 CYS A N 1
ATOM 2104 C CA . CYS A 1 282 ? -5.828 23.635 -2.418 1.00 87.69 282 CYS A CA 1
ATOM 2105 C C . CYS A 1 282 ? -5.332 22.539 -3.382 1.00 87.69 282 CYS A C 1
ATOM 2107 O O . CYS A 1 282 ? -5.391 22.740 -4.601 1.00 87.69 282 CYS A O 1
ATOM 2109 N N . TYR A 1 283 ? -4.851 21.397 -2.879 1.00 88.62 283 TYR A N 1
ATOM 2110 C CA . TYR A 1 283 ? -4.527 20.254 -3.722 1.00 88.62 283 TYR A CA 1
ATOM 2111 C C . TYR A 1 283 ? -5.787 19.690 -4.364 1.00 88.6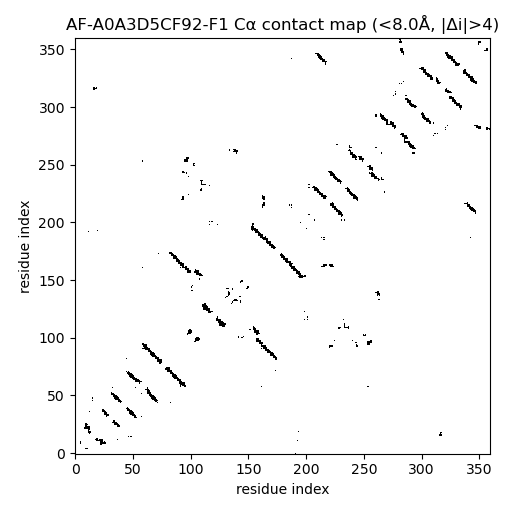2 283 TYR A C 1
ATOM 2113 O O . TYR A 1 283 ? -6.894 19.759 -3.828 1.00 88.62 283 TYR A O 1
ATOM 2121 N N . VAL A 1 284 ? -5.592 19.147 -5.556 1.00 91.62 284 VAL A N 1
ATOM 2122 C CA . VAL A 1 284 ? -6.629 18.553 -6.379 1.00 91.62 284 VAL A CA 1
ATOM 2123 C C . VAL A 1 284 ? -6.448 17.041 -6.364 1.00 91.62 284 VAL A C 1
ATOM 2125 O O . VAL A 1 284 ? -5.367 16.548 -6.694 1.00 91.62 284 VAL A O 1
ATOM 2128 N N . TYR A 1 285 ? -7.513 16.332 -6.006 1.00 93.31 285 TYR A N 1
ATOM 2129 C CA . TYR A 1 285 ? -7.574 14.875 -5.947 1.00 93.31 285 TYR A CA 1
ATOM 2130 C C . TYR A 1 285 ? -8.687 14.366 -6.849 1.00 93.31 285 TYR A C 1
ATOM 2132 O O . TYR A 1 285 ? -9.733 15.005 -6.969 1.00 93.31 285 TYR A O 1
ATOM 2140 N N . GLU A 1 286 ? -8.498 13.197 -7.447 1.00 95.94 286 GLU A N 1
ATOM 2141 C CA . GLU A 1 286 ? -9.587 12.456 -8.074 1.00 95.94 286 GLU A CA 1
ATOM 2142 C C . GLU A 1 286 ? -10.161 11.474 -7.053 1.00 95.94 286 GLU A C 1
ATOM 2144 O O . GLU A 1 286 ? -9.425 10.824 -6.320 1.00 95.94 286 GLU A O 1
ATOM 2149 N N . LEU A 1 287 ? -11.488 11.402 -6.960 1.00 97.00 287 LEU A N 1
ATOM 2150 C CA . LEU A 1 287 ? -12.179 10.596 -5.949 1.00 97.00 287 LEU A CA 1
ATOM 2151 C C . LEU A 1 287 ? -12.791 9.314 -6.527 1.00 97.00 287 LEU A C 1
ATOM 2153 O O . LEU A 1 287 ? -13.506 8.591 -5.831 1.00 97.00 287 LEU A O 1
ATOM 2157 N N . SER A 1 288 ? -12.528 9.027 -7.801 1.00 98.31 288 SER A N 1
ATOM 2158 C CA . SER A 1 288 ? -12.966 7.818 -8.486 1.00 98.31 288 SER A CA 1
ATOM 2159 C C . SER A 1 288 ? -11.933 7.356 -9.509 1.00 98.31 288 SER A C 1
ATOM 2161 O O . SER A 1 288 ? -11.338 8.168 -10.222 1.00 98.31 288 SER A O 1
ATOM 2163 N N . TYR A 1 289 ? -11.723 6.041 -9.574 1.00 98.56 289 TYR A N 1
ATOM 2164 C CA . TYR A 1 289 ? -10.740 5.407 -10.448 1.00 98.56 289 TYR A CA 1
ATOM 2165 C C . TYR A 1 289 ? -11.312 4.138 -11.070 1.00 98.56 289 TYR A C 1
ATOM 2167 O O . TYR A 1 289 ? -11.861 3.281 -10.376 1.00 98.56 289 TYR A O 1
ATOM 2175 N N . ALA A 1 290 ? -11.122 3.989 -12.377 1.00 98.56 290 ALA A N 1
ATOM 2176 C CA . ALA A 1 290 ? -11.303 2.729 -13.078 1.00 98.56 290 ALA A CA 1
ATOM 2177 C C . ALA A 1 290 ? -9.953 2.011 -13.170 1.00 98.56 290 ALA A C 1
ATOM 2179 O O . ALA A 1 290 ? -8.988 2.545 -13.722 1.00 98.56 290 ALA A O 1
ATOM 2180 N N . VAL A 1 291 ? -9.894 0.794 -12.645 1.00 98.62 291 VAL A N 1
ATOM 2181 C CA . VAL A 1 291 ? -8.730 -0.083 -12.715 1.00 98.62 291 VAL A CA 1
ATOM 2182 C C . VAL A 1 291 ? -9.058 -1.261 -13.613 1.00 98.62 291 VAL A C 1
ATOM 2184 O O . VAL A 1 291 ? -9.991 -2.013 -13.344 1.00 98.62 291 VAL A O 1
ATOM 2187 N N . LYS A 1 292 ? -8.251 -1.450 -14.653 1.00 98.44 292 LYS A N 1
ATOM 2188 C CA . LYS A 1 292 ? -8.311 -2.623 -15.517 1.00 98.44 292 LYS A CA 1
ATOM 2189 C C . LYS A 1 292 ? -6.995 -3.376 -15.465 1.00 98.44 292 LYS A C 1
ATOM 2191 O O . LYS A 1 292 ? -5.928 -2.786 -15.626 1.00 98.44 292 LYS A O 1
ATOM 2196 N N . LEU A 1 293 ? -7.091 -4.686 -15.293 1.00 98.19 293 LEU A N 1
ATOM 2197 C CA . LEU A 1 293 ? -5.963 -5.599 -15.319 1.00 98.19 293 LEU A CA 1
ATOM 2198 C C . LEU A 1 293 ? -6.181 -6.607 -16.443 1.00 98.19 293 LEU A C 1
ATOM 2200 O O . LEU A 1 293 ? -7.162 -7.353 -16.435 1.00 98.19 293 LEU A O 1
ATOM 2204 N N . ASP A 1 294 ? -5.290 -6.616 -17.428 1.00 97.25 294 ASP A N 1
ATOM 2205 C CA . ASP A 1 294 ? -5.495 -7.406 -18.638 1.00 97.25 294 ASP A CA 1
ATOM 2206 C C . ASP A 1 294 ? -5.484 -8.916 -18.356 1.00 97.25 294 ASP A C 1
ATOM 2208 O O . ASP A 1 294 ? -4.844 -9.421 -17.424 1.00 97.25 294 ASP A O 1
ATOM 2212 N N . ALA A 1 295 ? -6.217 -9.646 -19.197 1.00 95.69 295 ALA A N 1
ATOM 2213 C CA . ALA A 1 295 ? -6.258 -11.099 -19.160 1.00 95.69 295 ALA A CA 1
ATOM 2214 C C . ALA A 1 295 ? -4.892 -11.704 -19.515 1.00 95.69 295 ALA A C 1
ATOM 2216 O O . ALA A 1 295 ? -4.123 -11.156 -20.306 1.00 95.69 295 ALA A O 1
ATOM 2217 N N . SER A 1 296 ? -4.640 -12.902 -19.001 1.00 91.56 296 SER A N 1
ATOM 2218 C CA . SER A 1 296 ? -3.542 -13.765 -19.429 1.00 91.56 296 SER A CA 1
ATOM 2219 C C . SER A 1 296 ? -4.090 -15.093 -19.957 1.00 91.56 296 SER A C 1
ATOM 2221 O O . SER A 1 296 ? -5.294 -15.348 -19.938 1.00 91.56 296 SER A O 1
ATOM 2223 N N . ALA A 1 297 ? -3.206 -15.984 -20.410 1.00 89.31 297 ALA A N 1
ATOM 2224 C CA . ALA A 1 297 ? -3.608 -17.325 -20.836 1.00 89.31 297 ALA A CA 1
ATOM 2225 C C . ALA A 1 297 ? -4.265 -18.155 -19.712 1.00 89.31 297 ALA A C 1
ATOM 2227 O O . ALA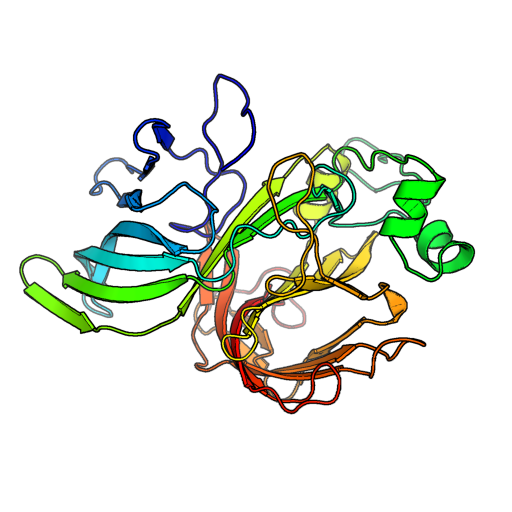 A 1 297 ? -4.990 -19.104 -20.004 1.00 89.31 297 ALA A O 1
ATOM 2228 N N . SER A 1 298 ? -4.006 -17.821 -18.444 1.00 87.50 298 SER A N 1
ATOM 2229 C CA . SER A 1 298 ? -4.480 -18.563 -17.270 1.00 87.50 298 SER A CA 1
ATOM 2230 C C . SER A 1 298 ? -5.431 -17.772 -16.374 1.00 87.50 298 SER A C 1
ATOM 2232 O O . SER A 1 298 ? -5.926 -18.331 -15.398 1.00 87.50 298 SER A O 1
ATOM 2234 N N . ARG A 1 299 ? -5.686 -16.493 -16.674 1.00 90.56 299 ARG A N 1
ATOM 2235 C CA . ARG A 1 299 ? -6.469 -15.606 -15.811 1.00 90.56 299 ARG A CA 1
ATOM 2236 C C . ARG A 1 299 ? -7.355 -14.666 -16.635 1.00 90.56 299 ARG A C 1
ATOM 2238 O O . ARG A 1 299 ? -6.837 -14.019 -17.548 1.00 90.56 299 ARG A O 1
ATOM 2245 N N . PRO A 1 300 ? -8.662 -14.563 -16.334 1.00 94.75 300 PRO A N 1
ATOM 2246 C CA . PRO A 1 300 ? -9.530 -13.550 -16.928 1.00 94.75 300 PRO A CA 1
ATOM 2247 C C . PRO A 1 300 ? -9.033 -12.124 -16.658 1.00 94.75 300 PRO A C 1
ATOM 2249 O O . PRO A 1 300 ? -8.247 -11.890 -15.742 1.00 94.75 300 PRO A O 1
ATOM 2252 N N . ALA A 1 301 ? -9.512 -11.163 -17.447 1.00 96.81 301 ALA A N 1
ATOM 2253 C CA . ALA A 1 301 ? -9.310 -9.756 -17.122 1.00 96.81 301 ALA A CA 1
ATOM 2254 C C . ALA A 1 301 ? -10.032 -9.412 -15.809 1.00 96.81 301 ALA A C 1
ATOM 2256 O O . ALA A 1 301 ? -11.054 -10.023 -15.481 1.00 96.81 301 ALA A O 1
ATOM 2257 N N . ALA A 1 302 ? -9.501 -8.429 -15.087 1.00 97.88 302 ALA A N 1
ATOM 2258 C CA . ALA A 1 302 ? -10.168 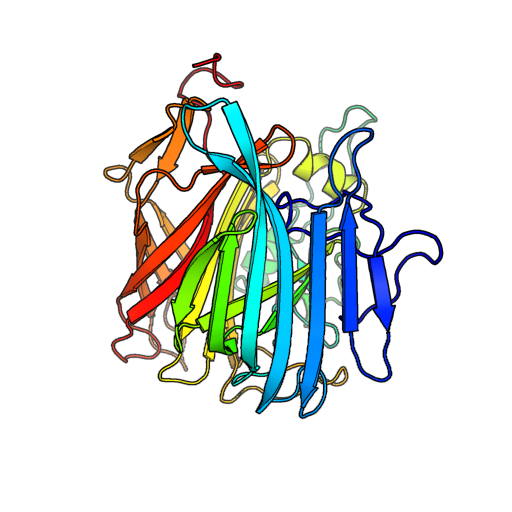-7.817 -13.950 1.00 97.88 302 ALA A CA 1
ATOM 2259 C C . ALA A 1 302 ? -10.518 -6.366 -14.283 1.00 97.88 302 ALA A C 1
ATOM 2261 O O . ALA A 1 302 ? -9.731 -5.665 -14.916 1.00 97.88 302 ALA A O 1
ATOM 2262 N N . ASP A 1 303 ? -11.683 -5.930 -13.826 1.00 98.19 303 ASP A N 1
ATOM 2263 C CA . ASP A 1 303 ? -12.204 -4.581 -14.021 1.00 98.19 303 ASP A CA 1
ATOM 2264 C C . ASP A 1 303 ? -12.806 -4.145 -12.688 1.00 98.19 303 ASP A C 1
ATOM 2266 O O . ASP A 1 303 ? -13.782 -4.735 -12.233 1.00 98.19 303 ASP A O 1
ATOM 2270 N N . LEU A 1 304 ? -12.216 -3.147 -12.040 1.00 98.69 304 LEU A N 1
ATOM 2271 C CA . LEU A 1 304 ? -12.623 -2.641 -10.732 1.00 98.69 304 LEU A CA 1
ATOM 2272 C C . LEU A 1 304 ? -12.865 -1.137 -10.824 1.00 98.69 304 LEU A C 1
ATOM 2274 O O . LEU A 1 304 ? -12.129 -0.414 -11.492 1.00 98.69 304 LEU A O 1
ATOM 2278 N N . VAL A 1 305 ? -13.886 -0.653 -10.127 1.00 98.69 305 VAL A N 1
ATOM 2279 C CA . VAL A 1 305 ? -14.151 0.777 -9.969 1.00 98.69 305 VAL A CA 1
ATOM 2280 C C . VAL A 1 305 ? -14.075 1.118 -8.495 1.00 98.69 305 VAL A C 1
ATOM 2282 O O . VAL A 1 305 ? -14.813 0.541 -7.698 1.00 98.69 305 VAL A O 1
ATOM 2285 N N . PHE A 1 306 ? -13.211 2.070 -8.160 1.00 98.81 306 PHE A N 1
ATOM 2286 C CA . PHE A 1 306 ? -13.009 2.603 -6.819 1.00 98.81 306 PHE A CA 1
ATOM 2287 C C . PHE A 1 306 ? -13.703 3.955 -6.703 1.00 98.81 306 PHE A C 1
ATOM 2289 O O . PHE A 1 306 ? -13.569 4.789 -7.594 1.00 98.81 306 PHE A O 1
ATOM 2296 N N . ASN A 1 307 ? -14.426 4.185 -5.609 1.00 98.56 307 ASN A N 1
ATOM 2297 C CA . ASN A 1 307 ? -15.049 5.468 -5.290 1.00 98.56 307 ASN A CA 1
ATOM 2298 C C . ASN A 1 307 ? -14.809 5.809 -3.824 1.00 98.56 307 ASN A C 1
ATOM 2300 O O . ASN A 1 307 ? -15.132 5.000 -2.947 1.00 98.56 307 ASN A O 1
ATOM 2304 N N . ALA A 1 308 ? -14.290 7.006 -3.565 1.00 97.12 308 ALA A N 1
ATOM 2305 C CA . ALA A 1 308 ? -14.102 7.505 -2.214 1.00 97.12 308 ALA A CA 1
ATOM 2306 C C . ALA A 1 308 ? -15.440 7.515 -1.466 1.00 97.12 308 ALA A C 1
ATOM 2308 O O . ALA A 1 308 ? -16.465 7.947 -1.999 1.00 97.12 308 ALA A O 1
ATOM 2309 N N . THR A 1 309 ? -15.449 7.044 -0.220 1.00 94.81 309 THR A N 1
ATOM 2310 C CA . THR A 1 309 ? -16.678 7.003 0.587 1.00 94.81 309 THR A CA 1
ATOM 2311 C C . THR A 1 309 ? -17.047 8.367 1.167 1.00 94.81 309 THR A C 1
ATOM 2313 O O . THR A 1 309 ? -18.195 8.582 1.553 1.00 94.81 309 THR A O 1
ATOM 2316 N N . ALA A 1 310 ? -16.085 9.288 1.231 1.00 89.69 310 ALA A N 1
ATOM 2317 C CA . ALA A 1 310 ? -16.263 10.667 1.662 1.00 89.69 310 ALA A CA 1
ATOM 2318 C C . ALA A 1 310 ? -15.361 11.602 0.844 1.00 89.69 310 ALA A C 1
ATOM 2320 O O . ALA A 1 310 ? -14.341 11.180 0.307 1.00 89.69 310 ALA A O 1
ATOM 2321 N N . GLN A 1 311 ? -15.744 12.876 0.741 1.00 92.25 311 GLN A N 1
ATOM 2322 C CA . GLN A 1 311 ? -14.963 13.863 -0.011 1.00 92.25 311 GLN A CA 1
ATOM 2323 C C . GLN A 1 311 ? -13.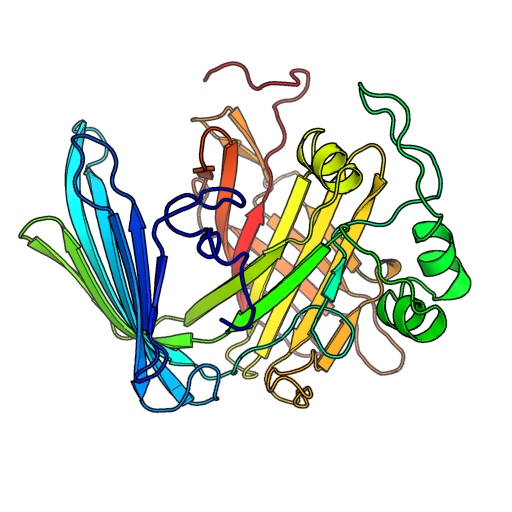705 14.293 0.738 1.00 92.25 311 GLN A C 1
ATOM 2325 O O . GLN A 1 311 ? -12.624 14.212 0.177 1.00 92.25 311 GLN A O 1
ATOM 2330 N N . ASP A 1 312 ? -13.850 14.734 1.987 1.00 89.56 312 ASP A N 1
ATOM 2331 C CA . ASP A 1 312 ? -12.736 15.247 2.784 1.00 89.56 312 ASP A CA 1
ATOM 2332 C C . ASP A 1 312 ? -12.136 14.117 3.629 1.00 89.56 312 ASP A C 1
ATOM 2334 O O . ASP A 1 312 ? -12.665 13.762 4.683 1.00 89.56 312 ASP A O 1
ATOM 2338 N N . GLN A 1 313 ? -11.084 13.505 3.090 1.00 86.62 313 GLN A N 1
ATOM 2339 C CA . GLN A 1 313 ? -10.221 12.528 3.766 1.00 86.62 313 GLN A CA 1
ATOM 2340 C C . GLN A 1 313 ? -8.744 12.895 3.528 1.00 86.62 313 GLN A C 1
ATOM 2342 O O . GLN A 1 313 ? -7.871 12.035 3.455 1.00 86.62 313 GLN A O 1
ATOM 2347 N N . GLU A 1 314 ? -8.468 14.189 3.326 1.00 84.81 314 GLU A N 1
ATOM 2348 C CA . GLU A 1 314 ? -7.099 14.689 3.261 1.00 84.81 314 GLU A CA 1
ATOM 2349 C C . GLU A 1 314 ? -6.521 14.767 4.672 1.00 84.81 314 GLU A C 1
ATOM 2351 O O . GLU A 1 314 ? -7.169 15.250 5.603 1.00 84.81 314 GLU A O 1
ATOM 2356 N N . LEU A 1 315 ? -5.267 14.355 4.810 1.00 76.12 315 LEU A N 1
ATOM 2357 C CA . LEU A 1 315 ? -4.466 14.646 5.984 1.00 76.12 315 LEU A CA 1
ATOM 2358 C C . LEU A 1 315 ? -3.209 15.420 5.600 1.00 76.12 315 LEU A C 1
ATOM 2360 O O . LEU A 1 315 ? -2.704 15.356 4.476 1.00 76.12 315 LEU A O 1
ATOM 2364 N N . ASN A 1 316 ? -2.718 16.196 6.559 1.00 67.06 316 ASN A N 1
ATOM 2365 C CA . ASN A 1 316 ? -1.432 16.859 6.454 1.00 67.06 316 ASN A CA 1
ATOM 2366 C C . ASN A 1 316 ? -0.393 16.028 7.212 1.00 67.06 316 ASN A C 1
ATOM 2368 O O . ASN A 1 316 ? -0.328 16.081 8.437 1.00 67.06 316 ASN A O 1
ATOM 2372 N N . ALA A 1 317 ? 0.409 15.282 6.464 1.00 63.38 317 ALA A N 1
ATOM 2373 C CA . ALA A 1 317 ? 1.520 14.476 6.945 1.00 63.38 317 ALA A CA 1
ATOM 2374 C C . ALA A 1 317 ? 2.819 15.304 6.892 1.00 63.38 317 ALA A C 1
ATOM 2376 O O . ALA A 1 317 ? 3.390 15.507 5.821 1.00 63.38 317 ALA A O 1
ATOM 2377 N N . LEU A 1 318 ? 3.268 15.842 8.037 1.00 55.91 318 LEU A N 1
ATOM 2378 C CA . LEU A 1 318 ? 4.439 16.738 8.196 1.00 55.91 318 LEU A CA 1
ATOM 2379 C C . LEU A 1 318 ? 4.641 17.781 7.078 1.00 55.91 318 LEU A C 1
ATOM 2381 O O . LEU A 1 318 ? 5.733 17.948 6.529 1.00 55.91 318 LEU A O 1
ATOM 2385 N N . GLY A 1 319 ? 3.594 18.534 6.754 1.00 60.66 319 GLY A N 1
ATOM 2386 C CA . GLY A 1 319 ? 3.655 19.601 5.753 1.00 60.66 319 GLY A CA 1
ATOM 2387 C C . GLY A 1 319 ? 3.401 19.129 4.322 1.00 60.66 319 GLY A C 1
ATOM 2388 O O . GLY A 1 319 ? 3.473 19.943 3.399 1.00 60.66 319 GLY A O 1
ATOM 2389 N N . ARG A 1 320 ? 3.074 17.849 4.128 1.00 69.69 320 ARG A N 1
ATOM 2390 C CA . ARG A 1 320 ? 2.611 17.291 2.861 1.00 69.69 320 ARG A CA 1
ATOM 2391 C C . ARG A 1 320 ? 1.132 16.943 2.962 1.00 69.69 320 ARG A C 1
ATOM 2393 O O . ARG A 1 320 ? 0.725 16.140 3.792 1.00 69.69 320 ARG A O 1
ATOM 2400 N N . ALA A 1 321 ? 0.335 17.533 2.082 1.00 78.81 321 ALA A N 1
ATOM 2401 C CA . ALA A 1 321 ? -1.052 17.138 1.912 1.00 78.81 321 ALA A CA 1
ATOM 2402 C C . ALA A 1 321 ? -1.127 15.838 1.096 1.00 78.81 321 ALA A C 1
ATOM 2404 O O . ALA A 1 321 ? -0.547 15.749 0.004 1.00 78.81 321 ALA A O 1
ATOM 2405 N N . VAL A 1 322 ? -1.816 14.846 1.652 1.00 83.31 322 VAL A N 1
ATOM 2406 C CA . VAL A 1 322 ? -2.052 13.530 1.054 1.00 83.31 322 VAL A CA 1
ATOM 2407 C C . VAL A 1 322 ? -3.510 13.160 1.295 1.00 83.31 322 VAL A C 1
ATOM 2409 O O . VAL A 1 322 ? -4.069 13.460 2.350 1.00 83.31 322 VAL A O 1
ATOM 2412 N N . TYR A 1 323 ? -4.133 12.509 0.320 1.00 87.06 323 TYR A N 1
ATOM 2413 C CA . TYR A 1 323 ? -5.439 11.902 0.515 1.00 87.06 323 TYR A CA 1
ATOM 2414 C C . TYR A 1 323 ? -5.275 10.471 1.013 1.00 87.06 323 TYR A C 1
ATOM 2416 O O . TYR A 1 323 ? -4.681 9.643 0.327 1.00 87.06 323 TYR A O 1
ATOM 2424 N N . GLU A 1 324 ? -5.822 10.208 2.192 1.00 87.19 324 GLU A N 1
ATOM 2425 C CA . GLU A 1 324 ? -5.656 8.978 2.962 1.00 87.19 324 GLU A CA 1
ATOM 2426 C C . GLU A 1 324 ? -7.044 8.535 3.396 1.00 87.19 324 GLU A C 1
ATOM 2428 O O . GLU A 1 324 ? -7.545 8.910 4.459 1.00 87.19 324 GLU A O 1
ATOM 2433 N N . GLY A 1 325 ? -7.733 7.843 2.491 1.00 86.38 325 GLY A N 1
ATOM 2434 C CA . GLY A 1 325 ? -9.178 7.719 2.583 1.00 86.38 325 GLY A CA 1
ATOM 2435 C C . GLY A 1 325 ? -9.709 6.336 2.279 1.00 86.38 325 GLY A C 1
ATOM 2436 O O . GLY A 1 325 ? -9.139 5.553 1.524 1.00 86.38 325 GLY A O 1
ATOM 2437 N N . LEU A 1 326 ? -10.886 6.063 2.830 1.00 91.56 326 LEU A N 1
ATOM 2438 C CA . LEU A 1 326 ? -11.636 4.860 2.526 1.00 91.56 326 LEU A CA 1
ATOM 2439 C C . LEU A 1 326 ? -12.279 4.976 1.137 1.00 91.56 326 LEU A C 1
ATOM 2441 O O . LEU A 1 326 ? -12.977 5.948 0.826 1.00 91.56 326 LEU A O 1
ATOM 2445 N N . PHE A 1 327 ? -12.079 3.946 0.321 1.00 96.88 327 PHE A N 1
ATOM 2446 C CA . PHE A 1 327 ? -12.740 3.736 -0.959 1.00 96.88 327 PHE A CA 1
ATOM 2447 C C . PHE A 1 327 ? -13.644 2.512 -0.874 1.00 96.88 327 PHE A C 1
ATOM 2449 O O . PHE A 1 327 ? -13.282 1.473 -0.329 1.00 96.88 327 PHE A O 1
ATOM 2456 N N . SER A 1 328 ? -14.827 2.619 -1.466 1.00 97.88 328 SER A N 1
ATOM 2457 C CA . SER A 1 328 ? -15.611 1.451 -1.858 1.00 97.88 328 SER A CA 1
ATOM 2458 C C . SER A 1 328 ? -15.155 0.991 -3.236 1.00 97.88 328 SER A C 1
ATOM 2460 O O . SER A 1 328 ? -14.847 1.827 -4.089 1.00 97.88 328 SER A O 1
ATOM 2462 N N . TYR A 1 329 ? -15.137 -0.316 -3.477 1.00 98.56 329 TYR A N 1
ATOM 2463 C CA . TYR A 1 329 ? -14.882 -0.854 -4.807 1.00 98.56 329 TYR A CA 1
ATOM 2464 C C . TYR A 1 329 ? -15.952 -1.853 -5.228 1.00 98.56 329 TYR A C 1
ATOM 2466 O O . TYR A 1 329 ? -16.592 -2.507 -4.402 1.00 98.56 329 TYR A O 1
ATOM 2474 N N . SER A 1 330 ? -16.137 -1.981 -6.537 1.00 98.56 330 SER A N 1
ATOM 2475 C CA . SER A 1 330 ? -16.946 -3.041 -7.139 1.00 98.56 330 SER A CA 1
ATOM 2476 C C . SER A 1 330 ? -16.457 -3.360 -8.545 1.00 98.56 330 SER A C 1
ATOM 2478 O O . SER A 1 330 ? -15.843 -2.510 -9.192 1.00 98.56 330 SER A O 1
ATOM 2480 N N . GLY A 1 331 ? -16.729 -4.569 -9.026 1.00 98.19 331 GLY A N 1
ATOM 2481 C CA . GLY A 1 331 ? -16.367 -4.967 -10.378 1.00 98.19 331 GLY A CA 1
ATOM 2482 C C . GLY A 1 331 ? -16.241 -6.473 -10.531 1.00 98.19 331 GLY A C 1
ATOM 2483 O O . GLY A 1 331 ? -17.001 -7.228 -9.924 1.00 98.19 331 GLY A O 1
ATOM 2484 N N . THR A 1 332 ? -15.286 -6.910 -11.346 1.00 97.81 332 THR A N 1
ATOM 2485 C CA . THR A 1 332 ? -14.986 -8.321 -11.580 1.00 97.81 332 THR A CA 1
ATOM 2486 C C . THR A 1 332 ? -13.517 -8.638 -11.349 1.00 97.81 332 THR A C 1
ATOM 2488 O O . THR A 1 332 ? -12.648 -7.943 -11.871 1.00 97.81 332 THR A O 1
ATOM 2491 N N . LEU A 1 333 ? -13.250 -9.732 -10.638 1.00 96.38 333 LEU A N 1
ATOM 2492 C CA . LEU A 1 333 ? -11.922 -10.304 -10.414 1.00 96.38 333 LEU A CA 1
ATOM 2493 C C . LEU A 1 333 ? -11.999 -11.820 -10.626 1.00 96.38 333 LEU A C 1
ATOM 2495 O O . LEU A 1 333 ? -12.927 -12.472 -10.147 1.00 96.38 333 LEU A O 1
ATOM 2499 N N . ASP A 1 334 ? -11.068 -12.376 -11.403 1.00 90.75 334 ASP A N 1
ATOM 2500 C CA . ASP A 1 334 ? -11.052 -13.796 -11.792 1.00 90.75 334 ASP A CA 1
ATOM 2501 C C . ASP A 1 334 ? -12.393 -14.307 -12.361 1.00 90.75 334 ASP A C 1
ATOM 2503 O O . ASP A 1 334 ? -12.787 -15.458 -12.181 1.00 90.75 334 ASP A O 1
ATOM 2507 N N . GLY A 1 335 ? -13.112 -13.432 -13.075 1.00 91.19 335 GLY A N 1
ATOM 2508 C CA . GLY A 1 335 ? -14.416 -13.732 -13.676 1.00 91.19 335 GLY A CA 1
ATOM 2509 C C . GLY A 1 335 ? -15.601 -13.727 -12.704 1.00 91.19 335 GLY A C 1
ATOM 2510 O O . GLY A 1 335 ? -16.728 -13.961 -13.139 1.00 91.19 335 GLY A O 1
ATOM 2511 N N . ASN A 1 336 ? -15.380 -13.434 -11.421 1.00 94.75 336 ASN A N 1
ATOM 2512 C CA . ASN A 1 336 ? -16.426 -13.323 -10.409 1.00 94.75 336 ASN A CA 1
ATOM 2513 C C . ASN A 1 336 ? -16.709 -11.857 -10.092 1.00 94.75 336 ASN A C 1
ATOM 2515 O O . ASN A 1 336 ? -15.801 -11.029 -10.107 1.00 94.75 336 ASN A O 1
ATOM 2519 N N . ALA A 1 337 ? -17.966 -11.538 -9.785 1.00 97.31 337 ALA A N 1
ATOM 2520 C CA . ALA A 1 337 ? -18.307 -10.228 -9.251 1.00 97.31 337 ALA A CA 1
ATOM 2521 C C . ALA A 1 337 ? -17.715 -10.078 -7.844 1.00 97.31 337 ALA A C 1
ATOM 2523 O O . ALA A 1 337 ? -17.859 -10.980 -7.020 1.00 97.31 337 ALA A O 1
ATOM 2524 N N . VAL A 1 338 ? -17.076 -8.942 -7.581 1.00 97.62 338 VAL A N 1
ATOM 2525 C CA . VAL A 1 338 ? -16.482 -8.607 -6.283 1.00 97.62 338 VAL A CA 1
ATOM 2526 C C . VAL A 1 338 ? -16.869 -7.192 -5.878 1.00 97.62 338 VAL A C 1
ATOM 2528 O O . VAL A 1 338 ? -17.093 -6.325 -6.728 1.00 97.62 338 VAL A O 1
ATOM 2531 N N . SER A 1 339 ? -16.945 -6.951 -4.575 1.00 97.38 339 SER A N 1
ATOM 2532 C CA . SER A 1 339 ? -17.155 -5.624 -4.005 1.00 97.38 339 SE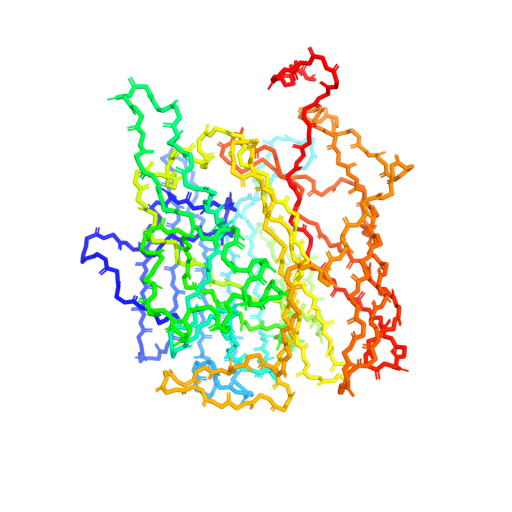R A CA 1
ATOM 2533 C C . SER A 1 339 ? -16.682 -5.583 -2.563 1.00 97.38 339 SER A C 1
ATOM 2535 O O . SER A 1 339 ? -16.757 -6.594 -1.869 1.00 97.38 339 SER A O 1
ATOM 2537 N N . GLY A 1 340 ? -16.270 -4.414 -2.093 1.00 95.94 340 GLY A N 1
ATOM 2538 C CA . GLY A 1 340 ? -15.810 -4.249 -0.722 1.00 95.94 340 GLY A CA 1
ATOM 2539 C C . GLY A 1 340 ? -15.214 -2.873 -0.488 1.00 95.94 340 GLY A C 1
ATOM 2540 O O . GLY A 1 340 ? -15.642 -1.888 -1.096 1.00 95.94 340 GLY A O 1
ATOM 2541 N N . TYR A 1 341 ? -14.214 -2.828 0.388 1.00 95.38 341 TYR A N 1
ATOM 2542 C CA . TYR A 1 341 ? -13.498 -1.612 0.739 1.00 95.38 341 TYR A CA 1
ATOM 2543 C C . TYR A 1 341 ? -12.001 -1.734 0.463 1.00 95.38 341 TYR A C 1
ATOM 2545 O O . TYR A 1 341 ? -11.416 -2.816 0.519 1.00 95.38 341 TYR A O 1
ATOM 2553 N N . ALA A 1 342 ? -11.396 -0.598 0.156 1.00 95.75 342 ALA A N 1
ATOM 2554 C CA . ALA A 1 342 ? -9.964 -0.441 0.021 1.00 95.75 342 ALA A CA 1
ATOM 2555 C C . ALA A 1 342 ? -9.532 0.843 0.726 1.00 95.75 342 ALA A C 1
ATOM 2557 O O . ALA A 1 342 ? -10.292 1.814 0.761 1.00 95.75 342 ALA A O 1
ATOM 2558 N N . TRP A 1 343 ? -8.319 0.857 1.264 1.00 94.00 343 TRP A N 1
ATOM 2559 C CA . TRP A 1 343 ? -7.680 2.110 1.650 1.00 94.00 343 TRP A CA 1
ATOM 2560 C C . TRP A 1 343 ? -6.994 2.708 0.425 1.00 94.00 343 TRP A C 1
ATOM 2562 O O . TRP A 1 343 ? -6.307 1.984 -0.294 1.00 94.00 343 TRP A O 1
ATOM 2572 N N . GLY A 1 344 ? -7.245 3.984 0.149 1.00 91.44 344 GLY A N 1
ATOM 2573 C CA . GLY A 1 344 ? -6.666 4.705 -0.974 1.00 91.44 344 GLY A CA 1
ATOM 2574 C C . GLY A 1 344 ? -5.686 5.766 -0.496 1.00 91.44 344 GLY A C 1
ATOM 2575 O O . GLY A 1 344 ? -6.096 6.691 0.205 1.00 91.44 344 GLY A O 1
ATOM 2576 N N . GLU A 1 345 ? -4.434 5.649 -0.930 1.00 91.19 345 GLU A N 1
ATOM 2577 C CA . GLU A 1 345 ? -3.371 6.623 -0.688 1.00 91.19 345 GLU A CA 1
ATOM 2578 C C . GLU A 1 345 ? -3.107 7.373 -1.996 1.00 91.19 345 GLU A C 1
ATOM 2580 O O . GLU A 1 345 ? -2.664 6.780 -2.984 1.00 91.19 345 GLU A O 1
ATOM 2585 N N . ILE A 1 346 ? -3.419 8.668 -2.057 1.00 90.06 346 ILE A N 1
ATOM 2586 C CA . ILE A 1 346 ? -3.343 9.441 -3.303 1.00 90.06 346 ILE A CA 1
ATOM 2587 C C . ILE A 1 346 ? -2.557 10.724 -3.076 1.00 90.06 346 ILE A C 1
ATOM 2589 O O . ILE A 1 346 ? -2.932 11.589 -2.277 1.00 90.06 346 ILE A O 1
ATOM 2593 N N . GLN A 1 347 ? -1.498 10.895 -3.867 1.00 87.12 347 GLN A N 1
ATOM 2594 C CA . GLN A 1 347 ? -0.798 12.163 -3.932 1.00 87.12 347 GLN A CA 1
ATOM 2595 C C . GLN A 1 347 ? -1.607 13.184 -4.735 1.00 87.12 347 GLN A C 1
ATOM 2597 O O . GLN A 1 347 ? -1.797 13.046 -5.945 1.00 87.12 347 GLN A O 1
ATOM 2602 N N . GLY A 1 348 ? -2.019 14.258 -4.065 1.00 84.38 348 GLY A N 1
ATOM 2603 C CA . GLY A 1 348 ? -2.710 15.368 -4.702 1.00 84.38 348 GLY A CA 1
ATOM 2604 C C . GLY A 1 348 ? -1.826 16.082 -5.714 1.00 84.38 348 GLY A C 1
ATOM 2605 O O . GLY A 1 348 ? -0.601 16.168 -5.567 1.00 84.38 348 GLY A O 1
ATOM 2606 N N . ARG A 1 349 ? -2.467 16.678 -6.718 1.00 85.12 349 ARG A N 1
ATOM 2607 C CA . ARG A 1 349 ? -1.811 17.548 -7.698 1.00 85.12 349 ARG A CA 1
ATOM 2608 C C . ARG A 1 349 ? -1.997 19.007 -7.290 1.00 85.12 349 ARG A C 1
ATOM 2610 O O . ARG A 1 349 ? -3.102 19.379 -6.888 1.00 85.12 349 ARG A O 1
ATOM 2617 N N . PRO A 1 350 ? -0.963 19.857 -7.378 1.00 77.06 350 PRO A N 1
ATOM 2618 C CA . PRO A 1 350 ? -1.158 21.271 -7.113 1.00 77.06 350 PRO A CA 1
ATOM 2619 C C . PRO A 1 350 ? -2.105 21.873 -8.173 1.00 77.06 350 PRO A C 1
ATOM 2621 O O . PRO A 1 350 ? -2.201 21.350 -9.292 1.00 77.06 350 PRO A O 1
ATOM 2624 N N . PRO A 1 351 ? -2.820 22.965 -7.855 1.00 70.12 351 PRO A N 1
ATOM 2625 C CA . PRO A 1 351 ? -3.750 23.582 -8.790 1.00 70.12 351 PRO A CA 1
ATOM 2626 C C . PRO A 1 351 ? -3.021 24.059 -10.056 1.00 70.12 351 PRO A C 1
ATOM 2628 O O . PRO A 1 351 ? -1.884 24.537 -10.011 1.00 70.12 351 PRO A O 1
ATOM 2631 N N . ALA A 1 352 ? -3.681 23.919 -11.210 1.00 63.50 352 ALA A N 1
ATOM 2632 C CA . ALA A 1 352 ? -3.082 24.201 -12.512 1.00 63.50 352 ALA A CA 1
ATOM 2633 C C . ALA A 1 352 ? -2.438 25.602 -12.563 1.00 63.50 352 ALA A C 1
ATOM 2635 O O . ALA A 1 352 ? -3.098 26.610 -12.318 1.00 63.50 352 ALA A O 1
ATOM 2636 N N . GLY A 1 353 ? -1.148 25.658 -12.919 1.00 56.53 353 GLY A N 1
ATOM 2637 C CA . GLY A 1 353 ? -0.387 26.906 -13.062 1.00 56.53 353 GLY A CA 1
ATOM 2638 C C . GLY A 1 353 ? 0.449 27.320 -11.846 1.00 56.53 353 GLY A C 1
ATOM 2639 O O . GLY A 1 353 ? 1.180 28.304 -11.950 1.00 56.53 353 GLY A O 1
ATOM 2640 N N . HIS A 1 354 ? 0.412 26.572 -10.738 1.00 51.78 354 HIS A N 1
ATOM 2641 C CA . HIS A 1 354 ? 1.231 26.849 -9.557 1.00 51.78 354 HIS A CA 1
ATOM 2642 C C . HIS A 1 354 ? 1.955 25.578 -9.074 1.00 51.78 354 HIS A C 1
ATOM 2644 O O . HIS A 1 354 ? 1.292 24.605 -8.743 1.00 51.78 354 HIS A O 1
ATOM 2650 N N . PRO A 1 355 ? 3.303 25.548 -9.013 1.00 52.66 355 PRO A N 1
ATOM 2651 C CA . PRO A 1 355 ? 4.057 24.384 -8.522 1.00 52.66 355 PRO A CA 1
ATOM 2652 C C . PRO A 1 355 ? 3.958 24.205 -6.998 1.00 52.66 355 PRO A C 1
ATOM 2654 O O . PRO A 1 355 ? 4.348 23.178 -6.457 1.00 52.66 355 PRO A O 1
ATOM 2657 N N . THR A 1 356 ? 3.434 25.214 -6.307 1.00 55.19 356 THR A N 1
ATOM 2658 C CA . THR A 1 356 ? 3.130 25.206 -4.880 1.00 55.19 356 THR A CA 1
ATOM 2659 C C . THR A 1 356 ? 1.730 25.788 -4.757 1.00 55.19 356 THR A C 1
ATOM 2661 O O . THR A 1 356 ? 1.523 26.887 -5.287 1.00 55.19 356 THR A O 1
ATOM 2664 N N . PRO A 1 357 ? 0.762 25.091 -4.142 1.00 52.38 357 PRO A N 1
ATOM 2665 C CA . PRO A 1 357 ? -0.561 25.663 -3.969 1.00 52.38 357 PRO A CA 1
ATOM 2666 C C . PRO A 1 357 ? -0.424 27.003 -3.226 1.00 52.38 357 PRO A C 1
ATOM 2668 O O . PRO A 1 357 ? 0.306 27.068 -2.233 1.00 52.38 357 PRO A O 1
ATOM 2671 N N . PRO A 1 358 ? -1.035 28.100 -3.711 1.00 51.16 358 PRO A N 1
ATOM 2672 C CA . PRO A 1 358 ? -1.170 29.290 -2.879 1.00 51.16 358 PRO A CA 1
ATOM 2673 C C . PRO A 1 358 ? -1.916 28.879 -1.607 1.00 51.16 358 PRO A C 1
ATOM 2675 O O . PRO A 1 358 ? -2.803 28.041 -1.699 1.00 51.16 358 PRO A O 1
ATOM 2678 N N . ASN A 1 359 ? -1.576 29.439 -0.444 1.00 54.75 359 ASN A N 1
ATOM 2679 C CA . ASN A 1 359 ? -2.391 29.215 0.751 1.00 54.75 359 ASN A CA 1
ATOM 2680 C C . ASN A 1 359 ? -3.860 29.539 0.415 1.00 54.75 359 ASN A C 1
ATOM 2682 O O . ASN A 1 359 ? -4.158 30.669 0.008 1.00 54.75 359 ASN A O 1
ATOM 2686 N N . CYS A 1 360 ? -4.731 28.540 0.552 1.00 57.16 360 CYS A N 1
ATOM 2687 C CA . CYS A 1 360 ? -6.122 28.742 0.926 1.00 57.16 360 CYS A CA 1
ATOM 2688 C C . CYS A 1 360 ? -6.110 29.189 2.409 1.00 57.16 360 CYS A C 1
ATOM 2690 O O . CYS A 1 360 ? -6.910 30.084 2.740 1.00 57.16 360 CYS A O 1
#

Secondary structure (DSSP, 8-state):
------TTSPPP--SSS--SS----EEEEETTEEEEEEE--TTSPPEEEEEEEEES-TTSTT-EEEEEEEEEEE-TTT--EEEEEEEEEEEESS-PEE-SBTTTTEEES---BSPPB--TTSPBP--B-HHHHHHHSTT-HHHHHHHH----TTSEEEEEEEEEEEEEEEEEEETTEEEEEES--EEEEEEEEE---HHHHHHHHTT-EEEEEEEEEGGGTEEEEEEEEEETTTEEEEEEEEEETTPPBPTTSPBPPSEE--GGGEEEEE-GGGEEE-TTT--EEE-EEEEEE---SSS--EEEEEEES-S--EEEETTEEEEEEEEEEEEEETTEEEEEEEEEEEPPBPPTT-SSPPP-

Nearest PDB structures (foldseek):
  6ntr-assembly1_A  TM=1.760E-01  e=2.647E+00  Brucella abortus

Radius of gyration: 20.72 Å; Cα contacts (8 Å, |Δi|>4): 883; chains: 1; bounding box: 45×50×55 Å

Mean predicted aligned error: 7.49 Å

Solvent-accessible surface area (backbone atoms only — not comparable to full-atom values): 19185 Å² total; per-residue (Å²): 140,92,76,89,60,64,95,86,50,51,69,56,60,59,78,91,49,70,37,84,84,47,81,40,58,51,50,74,46,79,85,68,42,33,39,40,38,44,46,71,55,96,93,53,78,68,30,38,43,35,39,31,55,78,39,80,49,90,60,37,63,66,16,28,36,39,38,39,37,34,40,74,43,68,44,87,95,70,86,45,66,37,54,27,40,41,40,36,33,28,33,26,66,37,21,30,34,27,78,26,44,75,75,74,11,45,28,74,60,60,50,38,71,38,65,57,44,89,45,96,93,47,68,43,86,50,59,58,43,40,61,47,24,45,73,77,39,66,22,24,59,58,60,39,38,73,75,67,63,64,77,62,80,24,37,28,25,36,32,36,31,33,38,37,24,39,27,62,32,38,37,35,31,44,59,94,40,83,70,49,70,51,60,67,60,71,42,68,46,78,46,74,47,76,50,65,38,74,69,36,52,48,45,64,73,60,64,51,40,43,40,37,36,51,32,39,36,76,96,64,39,27,24,33,45,40,37,38,29,32,26,86,93,57,44,75,35,46,46,39,38,34,28,30,63,85,34,52,74,38,93,78,69,32,28,36,53,66,41,75,50,31,33,82,37,54,44,80,42,70,37,78,88,41,55,46,67,42,79,77,57,36,29,35,38,64,43,27,34,44,37,39,34,60,57,56,100,89,41,56,46,27,42,39,41,38,33,47,76,59,88,88,34,68,43,73,34,91,89,39,70,34,35,61,31,56,23,38,36,40,42,34,50,77,77,37,82,47,69,45,47,24,45,33,44,35,55,47,41,52,41,92,96,36,99,60,48,67,90,95

Sequence (360 aa):
IFNRLDQNSGPAFGGIDGLADITVPTSITYQPWSIHVEQQNHGEPPQTVDMRVVSGSIGAVGAIYELTVSVDTGIYQSGVSEPTSLTIRARDTTGIIQWGYGPNGFFPLWMFDGMPLPASGGPIATADQRTRIMNDYGGDIGSYLAATGDPMTGQGSHYYSMPLVEVESWSIQIGSTYAGGGTGGVLFFDNLTETYNDSAKYIVSNGYAWTEFSVQLPDTDQGMLIAVTGQQDVGNLYYAMLGGAGSSQSGNGTLQPTANWPQGAIHITPDPTSTWTSPHSCYVYELSYAVKLDASASRPAADLVFNATAQDQELNALGRAVYEGLFSYSGTLDGNAVSGYAWGEIQGRPPAGHPTPPNC

pLDDT: mean 83.9, std 16.95, range [23.47, 98.81]

Foldseek 3Di:
DDDDDDPPADADDQDVFHDDPDRFDWDFDVVQTKIKTWDDDVPDDIWIWIKTFPDDHAQDAFTKMKIKTWDWDDDPPPRDTWIKIKIFIWTQHFGKEQCAEDQQNWHFQFAAQQDFDQDPVGTHTHDRPPCCCCPVVVLDPNVVCVVPVPVCAQGTWGKMKRLWTWTQKMWMDTHPRTDDMDGTDTDIGIDTGGRHDPVNVSQVVQDKWKKWWFAHFVVQQKTKIWMWIAGDNGGIFTWIFMGGPPFDARPVGHTYTPDIARRVQKDKAADPVQWDQDLAFRFIDGQKIWIWGPDDPVAHIWIKIKGFPDRPQWDQRPNAIWRFGKIWMWTDGRRDTGIDIITIIGRTDAPPPDNGHDGD